Protein AF-A0A0M3JHE7-F1 (afdb_monomer_lite)

Radius of gyration: 23.29 Å; chains: 1; bounding box: 52×44×66 Å

InterPro domains:
  IPR012337 Ribonuclease H-like superfamily [SSF53098] (1-145)
  IPR019581 Pre-mRNA-processing-splicing factor 8, U5-snRNA-binding [PF10597] (130-241)
  IPR027652 Pre-mRNA-processing-splicing factor 8 [PTHR11140] (1-242)
  IPR042516 Pre-mRNA-processing-splicing factor 8, U5-snRNA-binding domain superfamily [G3DSA:3.30.43.40] (76-195)

Organism: Anisakis simplex (NCBI:txid6269)

Sequen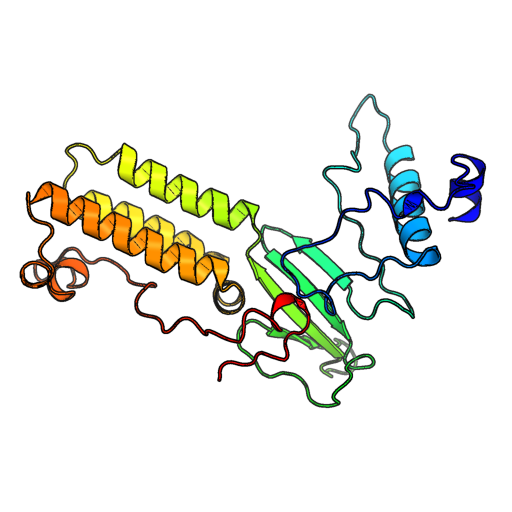ce (244 aa):
LIQRYLTEHPDPNNENIVGYNNKKCWPRDARMRLMKHDVNLGRAVFWDIKNRLPRSVTTVEWENSFVSVYSKDNPNLLFDMCGFECRILPKCRMAAEELTHRDGVWNLQNEVTKERTAQCFLKVDEESLLKFHNRIRQILMSSGSTTFTKIVNKWNTALIGLMTYFREAVVNTQELLDLLVKCENKIQTRIKIGLNSKMPARFPPVVFYTPKEIGGLGMLSMGHVLIPQSDLRWMKQTEAGGVT

Structure (mmCIF, N/CA/C/O backbone):
data_AF-A0A0M3JHE7-F1
#
_entry.id   AF-A0A0M3JHE7-F1
#
loop_
_atom_site.group_PDB
_atom_site.id
_atom_site.type_symbol
_atom_site.label_atom_id
_atom_site.label_alt_id
_atom_site.label_comp_id
_atom_site.label_asym_id
_atom_site.label_entity_id
_atom_site.label_seq_id
_atom_site.pdbx_PDB_ins_code
_atom_site.Cartn_x
_atom_site.Cartn_y
_atom_site.Cartn_z
_atom_site.occupancy
_atom_site.B_iso_or_equiv
_atom_site.auth_seq_id
_atom_site.auth_comp_id
_atom_site.auth_asym_id
_atom_site.auth_atom_id
_atom_site.pdbx_PDB_model_num
ATOM 1 N N . LEU A 1 1 ? 17.214 0.109 -28.507 1.00 92.94 1 LEU A N 1
ATOM 2 C CA . LEU A 1 1 ? 16.368 1.062 -27.749 1.00 92.94 1 LEU A CA 1
ATOM 3 C C . LEU A 1 1 ? 17.202 2.144 -27.062 1.00 92.94 1 LEU A C 1
ATOM 5 O O . LEU A 1 1 ? 17.088 3.290 -27.464 1.00 92.94 1 LEU A O 1
ATOM 9 N N . ILE A 1 2 ? 18.085 1.792 -26.117 1.00 95.31 2 ILE A N 1
ATOM 10 C CA . ILE A 1 2 ? 18.933 2.757 -25.380 1.00 95.31 2 ILE A CA 1
ATOM 11 C C . ILE A 1 2 ? 19.701 3.703 -26.309 1.00 95.31 2 ILE A C 1
ATOM 13 O O . ILE A 1 2 ? 19.697 4.905 -26.089 1.00 95.31 2 ILE A O 1
ATOM 17 N N . GLN A 1 3 ? 20.321 3.173 -27.368 1.00 95.31 3 GLN A N 1
ATOM 18 C CA . GLN A 1 3 ? 21.073 3.994 -28.318 1.00 95.31 3 GLN A CA 1
ATOM 19 C C . GLN A 1 3 ? 20.206 5.092 -28.951 1.00 95.31 3 GLN A C 1
ATOM 21 O O . GLN A 1 3 ? 20.629 6.237 -28.963 1.00 95.31 3 GLN A O 1
ATOM 26 N N . ARG A 1 4 ? 18.975 4.770 -29.382 1.00 95.56 4 ARG A N 1
ATOM 27 C CA . ARG A 1 4 ? 18.018 5.755 -29.919 1.00 95.56 4 ARG A CA 1
ATOM 28 C C . ARG A 1 4 ? 17.666 6.826 -28.883 1.00 95.56 4 ARG A C 1
ATOM 30 O O . ARG A 1 4 ? 17.690 8.003 -29.208 1.00 95.56 4 ARG A O 1
ATOM 37 N N . TYR A 1 5 ? 17.393 6.415 -27.643 1.00 95.38 5 TYR A N 1
ATOM 38 C CA . TYR A 1 5 ? 17.111 7.347 -26.548 1.00 95.38 5 TYR A CA 1
ATOM 39 C C . TYR A 1 5 ? 18.282 8.308 -26.297 1.00 95.38 5 TYR A C 1
ATOM 41 O O . TYR A 1 5 ? 18.067 9.509 -26.221 1.00 95.38 5 TYR A O 1
ATOM 49 N N . LEU A 1 6 ? 19.518 7.800 -26.236 1.00 95.12 6 LEU A N 1
ATOM 50 C CA . LEU A 1 6 ? 20.714 8.622 -26.011 1.00 95.12 6 LEU A CA 1
ATOM 51 C C . LEU A 1 6 ? 21.096 9.495 -27.216 1.00 95.12 6 LEU A C 1
ATOM 53 O O . LEU A 1 6 ? 21.824 10.466 -27.045 1.00 95.12 6 LEU A O 1
ATOM 57 N N . THR A 1 7 ? 20.632 9.162 -28.426 1.00 95.00 7 THR A N 1
ATOM 58 C CA . THR A 1 7 ? 20.767 10.043 -29.596 1.00 95.00 7 THR A CA 1
ATOM 59 C C . THR A 1 7 ? 19.884 11.282 -29.463 1.00 95.00 7 THR A C 1
ATOM 61 O O . THR A 1 7 ? 20.324 12.370 -29.814 1.00 95.00 7 THR A O 1
ATOM 64 N N . GLU A 1 8 ? 18.661 11.135 -28.945 1.00 93.50 8 GLU A N 1
ATOM 65 C CA . GLU A 1 8 ? 17.745 12.265 -28.743 1.00 93.50 8 GLU A CA 1
ATOM 66 C C . GLU A 1 8 ? 17.995 13.026 -27.434 1.00 93.50 8 GLU A C 1
ATOM 68 O O . GLU A 1 8 ? 17.840 14.243 -27.394 1.00 93.50 8 GLU A O 1
ATOM 73 N N . HIS A 1 9 ? 18.404 12.317 -26.379 1.00 91.38 9 HIS A N 1
ATOM 74 C CA . HIS A 1 9 ? 18.692 12.860 -25.049 1.00 91.38 9 HIS A CA 1
ATOM 75 C C . HIS A 1 9 ? 20.122 12.484 -24.636 1.00 91.38 9 HIS A C 1
ATOM 77 O O . HIS A 1 9 ? 20.316 11.501 -23.909 1.00 91.38 9 HIS A O 1
ATOM 83 N N . PRO A 1 10 ? 21.144 13.213 -25.123 1.00 91.25 10 PRO A N 1
ATOM 84 C CA . PRO A 1 10 ? 22.533 12.922 -24.794 1.00 91.25 10 PRO A CA 1
ATOM 85 C C . PRO A 1 10 ? 22.815 13.191 -23.309 1.00 91.25 10 PRO A C 1
ATOM 87 O O . PRO A 1 10 ? 22.489 14.252 -22.786 1.00 91.25 10 PRO A O 1
ATOM 90 N N . ASP A 1 11 ? 23.471 12.238 -22.643 1.00 90.38 11 ASP A N 1
ATOM 91 C CA . ASP A 1 11 ? 23.883 12.333 -21.234 1.00 90.38 11 ASP A CA 1
ATOM 92 C C . ASP A 1 11 ? 25.408 12.157 -21.104 1.00 90.38 11 ASP A C 1
ATOM 94 O O . ASP A 1 11 ? 25.890 11.046 -20.851 1.00 90.38 11 ASP A O 1
ATOM 98 N N . PRO A 1 12 ? 26.195 13.227 -21.331 1.00 86.88 12 PRO A N 1
ATOM 99 C CA . PRO A 1 12 ? 27.654 13.172 -21.251 1.00 86.88 12 PRO A CA 1
ATOM 100 C C . PRO A 1 12 ? 28.173 13.051 -19.808 1.00 86.88 12 PRO A C 1
ATOM 102 O O . PRO A 1 12 ? 29.257 12.509 -19.596 1.00 86.88 12 PRO A O 1
ATOM 105 N N . ASN A 1 13 ? 27.394 13.499 -18.818 1.00 89.88 13 ASN A N 1
ATOM 106 C CA . ASN A 1 13 ? 27.810 13.594 -17.415 1.00 89.88 13 ASN A CA 1
ATOM 107 C C . ASN A 1 13 ? 27.365 12.401 -16.547 1.00 89.88 13 ASN A C 1
ATOM 109 O O . ASN A 1 13 ? 27.719 12.334 -15.372 1.00 89.88 13 ASN A O 1
ATOM 113 N N . ASN A 1 14 ? 26.638 11.427 -17.109 1.00 87.69 14 ASN A N 1
ATOM 114 C CA . ASN A 1 14 ? 26.008 10.315 -16.377 1.00 87.69 14 ASN A CA 1
ATOM 115 C C . ASN A 1 14 ? 24.968 10.774 -15.339 1.00 87.69 14 ASN A C 1
ATOM 117 O O . ASN A 1 14 ? 24.782 10.140 -14.296 1.00 87.69 14 ASN A O 1
ATOM 121 N N . GLU A 1 15 ? 24.268 11.864 -15.631 1.00 91.19 15 GLU A N 1
ATOM 122 C CA . GLU A 1 15 ? 23.254 12.451 -14.761 1.00 91.19 15 GLU A CA 1
ATOM 123 C C . GLU A 1 15 ? 21.934 11.675 -14.795 1.00 91.19 15 GLU A C 1
ATOM 125 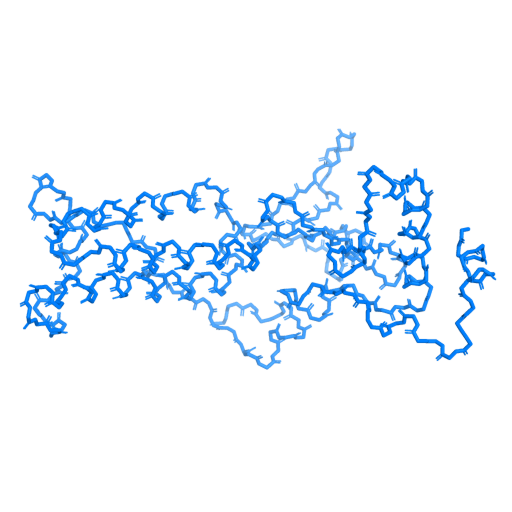O O . GLU A 1 15 ? 21.111 11.841 -13.900 1.00 91.19 15 GLU A O 1
ATOM 130 N N . ASN A 1 16 ? 21.738 10.742 -15.737 1.00 88.44 16 ASN A N 1
ATOM 131 C CA . ASN A 1 16 ? 20.521 9.923 -15.807 1.00 88.44 16 ASN A CA 1
ATOM 132 C C . ASN A 1 16 ? 20.230 9.130 -14.518 1.00 88.44 16 ASN A C 1
ATOM 134 O O . ASN A 1 16 ? 19.073 8.787 -14.257 1.00 88.44 16 ASN A O 1
ATOM 138 N N . ILE A 1 17 ? 21.255 8.829 -13.716 1.00 89.56 17 ILE A N 1
ATOM 139 C CA . ILE A 1 17 ? 21.119 8.150 -12.417 1.00 89.56 17 ILE A CA 1
ATOM 140 C C . ILE A 1 17 ? 20.462 9.075 -11.382 1.00 89.56 17 ILE A C 1
ATOM 142 O O . ILE A 1 17 ? 19.707 8.620 -10.519 1.00 89.56 17 ILE A O 1
ATOM 146 N N . VAL A 1 18 ? 20.719 10.380 -11.481 1.00 88.25 18 VAL A N 1
ATOM 147 C CA . VAL A 1 18 ? 20.118 11.402 -10.628 1.00 88.25 18 VAL A CA 1
ATOM 148 C C . VAL A 1 18 ? 18.634 11.530 -10.986 1.00 88.25 18 VAL A C 1
ATOM 150 O O . VAL A 1 18 ? 18.244 11.540 -12.153 1.00 88.25 18 VAL A O 1
ATOM 153 N N . GLY A 1 19 ? 17.769 11.554 -9.971 1.00 86.94 19 GLY A N 1
ATOM 154 C CA . GLY A 1 19 ? 16.316 11.637 -10.174 1.00 86.94 19 GLY A CA 1
ATOM 155 C C . GLY A 1 19 ? 15.658 10.347 -10.684 1.00 86.94 19 GLY A C 1
ATOM 156 O O . GLY A 1 19 ? 14.540 10.394 -11.202 1.00 86.94 19 GLY A O 1
ATOM 157 N N . TYR A 1 20 ? 16.325 9.192 -10.574 1.00 93.62 20 TYR A N 1
ATOM 158 C CA . TYR A 1 20 ? 15.669 7.902 -10.783 1.00 93.62 20 TYR A CA 1
ATOM 159 C C . TYR A 1 20 ? 14.908 7.486 -9.516 1.00 93.62 20 TYR A C 1
ATOM 161 O O . TYR A 1 20 ? 15.510 7.236 -8.467 1.00 93.62 20 TYR A O 1
ATOM 169 N N . ASN A 1 21 ? 13.580 7.413 -9.614 1.00 92.50 21 ASN A N 1
ATOM 170 C CA . ASN A 1 21 ? 12.716 7.033 -8.500 1.00 92.50 21 ASN A CA 1
ATOM 171 C C . ASN A 1 21 ? 12.984 5.585 -8.072 1.00 92.50 21 ASN A C 1
ATOM 173 O O . ASN A 1 21 ? 13.115 4.692 -8.905 1.00 92.50 21 ASN A O 1
ATOM 177 N N . ASN A 1 22 ? 13.049 5.338 -6.762 1.00 91.94 22 ASN A N 1
ATOM 178 C CA . ASN A 1 22 ? 13.255 3.997 -6.220 1.00 91.94 22 ASN A CA 1
ATOM 179 C C . ASN A 1 22 ? 12.423 3.780 -4.955 1.00 91.94 22 ASN A C 1
ATOM 181 O O . ASN A 1 22 ? 12.194 4.707 -4.175 1.00 91.94 22 ASN A O 1
ATOM 185 N N . LYS A 1 23 ? 12.002 2.535 -4.741 1.00 92.19 23 LYS A N 1
ATOM 186 C CA . LYS A 1 23 ? 11.091 2.123 -3.673 1.00 92.19 23 LYS A CA 1
ATOM 187 C C . LYS A 1 23 ? 11.827 2.055 -2.330 1.00 92.19 23 LYS A C 1
ATOM 189 O O . LYS A 1 23 ? 12.591 1.129 -2.064 1.00 92.19 23 LYS A O 1
ATOM 194 N N . LYS A 1 24 ? 11.649 3.079 -1.484 1.00 89.12 24 LYS A N 1
ATOM 195 C CA . LYS A 1 24 ? 12.371 3.227 -0.201 1.00 89.12 24 LYS A CA 1
ATOM 196 C C . LYS A 1 24 ? 11.840 2.343 0.938 1.00 89.12 24 LYS A C 1
ATOM 198 O O . LYS A 1 24 ? 12.528 2.215 1.946 1.00 89.12 24 LYS A O 1
ATOM 203 N N . CYS A 1 25 ? 10.687 1.724 0.746 1.00 89.38 25 CYS A N 1
ATOM 204 C CA . CYS A 1 25 ? 10.054 0.717 1.602 1.00 89.38 25 CYS A CA 1
ATOM 205 C C . CYS A 1 25 ? 10.839 -0.608 1.714 1.00 89.38 25 CYS A C 1
ATOM 207 O O . CYS A 1 25 ? 10.742 -1.327 2.714 1.00 89.38 25 CYS A O 1
ATOM 209 N N . TRP A 1 26 ? 11.633 -0.958 0.699 1.00 91.62 26 TRP A N 1
ATOM 210 C CA . TRP A 1 26 ? 12.470 -2.160 0.696 1.00 91.62 26 TRP A CA 1
ATOM 211 C C . TRP A 1 26 ? 13.842 -1.879 1.321 1.00 91.62 26 TRP A C 1
ATOM 213 O O . TRP A 1 26 ? 14.312 -0.743 1.263 1.00 91.62 26 TRP A O 1
ATOM 223 N N . PRO A 1 27 ? 14.538 -2.863 1.904 1.00 89.56 27 PRO A N 1
ATOM 224 C CA . PRO A 1 27 ? 15.939 -2.704 2.311 1.00 89.56 27 PRO A CA 1
ATOM 225 C C . PRO A 1 27 ? 16.868 -2.418 1.117 1.00 89.56 27 PRO A C 1
ATOM 227 O O . PRO A 1 27 ? 16.507 -2.660 -0.034 1.00 89.56 27 PRO A O 1
ATOM 230 N N . ARG A 1 28 ? 18.051 -1.831 1.351 1.00 87.31 28 ARG A N 1
ATOM 231 C CA . ARG A 1 28 ? 18.942 -1.374 0.260 1.00 87.31 28 ARG A CA 1
ATOM 232 C C . ARG A 1 28 ? 19.398 -2.495 -0.679 1.00 87.31 28 ARG A C 1
ATOM 234 O O . ARG A 1 28 ? 19.545 -2.234 -1.869 1.00 87.31 28 ARG A O 1
ATOM 241 N N . ASP A 1 29 ? 19.620 -3.697 -0.165 1.00 86.25 29 ASP A N 1
ATOM 242 C CA . ASP A 1 29 ? 19.978 -4.892 -0.939 1.00 86.25 29 ASP A CA 1
ATOM 243 C C . ASP A 1 29 ? 18.820 -5.429 -1.801 1.00 86.25 29 ASP A C 1
ATOM 245 O O . ASP A 1 29 ? 19.050 -5.977 -2.880 1.00 86.25 29 ASP A O 1
ATOM 249 N N . ALA A 1 30 ? 17.584 -5.228 -1.345 1.00 89.31 30 ALA A N 1
ATOM 250 C CA . ALA A 1 30 ? 16.355 -5.651 -2.004 1.00 89.31 30 ALA A CA 1
ATOM 251 C C . ALA A 1 30 ? 15.839 -4.652 -3.059 1.00 89.31 30 ALA A C 1
ATOM 253 O O . ALA A 1 30 ? 15.021 -5.017 -3.907 1.00 89.31 30 ALA A O 1
ATOM 254 N N . ARG A 1 31 ? 16.312 -3.399 -3.030 1.00 92.31 31 ARG A N 1
ATOM 255 C CA . ARG A 1 31 ? 15.971 -2.357 -4.013 1.00 92.31 31 ARG A CA 1
ATOM 256 C C . ARG A 1 31 ? 16.627 -2.602 -5.371 1.00 92.31 31 ARG A C 1
ATOM 258 O O . ARG A 1 31 ? 17.638 -3.291 -5.484 1.00 92.31 31 ARG A O 1
ATOM 265 N N . MET A 1 32 ? 16.096 -1.937 -6.397 1.00 94.19 32 MET A N 1
ATOM 266 C CA . MET A 1 32 ? 16.778 -1.839 -7.686 1.00 94.19 32 MET A CA 1
ATOM 267 C C . MET A 1 32 ? 18.102 -1.082 -7.513 1.00 94.19 32 MET A C 1
ATOM 269 O O . MET A 1 32 ? 18.131 0.045 -7.010 1.00 94.19 32 MET A O 1
ATOM 273 N N . ARG A 1 33 ? 19.198 -1.703 -7.938 1.00 93.62 33 ARG A N 1
ATOM 274 C CA . ARG A 1 33 ? 20.535 -1.123 -8.040 1.00 93.62 33 ARG A CA 1
ATOM 275 C C . ARG A 1 33 ? 20.604 -0.236 -9.276 1.00 93.62 33 ARG A C 1
ATOM 277 O O . ARG A 1 33 ? 20.185 -0.627 -10.366 1.00 93.62 33 ARG A O 1
ATOM 284 N N . LEU A 1 34 ? 21.161 0.956 -9.105 1.00 93.44 34 LEU A N 1
ATOM 285 C CA . LEU A 1 34 ? 21.222 1.968 -10.155 1.00 93.44 34 LEU A CA 1
ATOM 286 C C . LEU A 1 34 ? 22.488 1.798 -11.003 1.00 93.44 34 LEU A C 1
ATOM 288 O O . LEU A 1 34 ? 23.457 2.540 -10.863 1.00 93.44 34 LEU A O 1
ATOM 292 N N . MET A 1 35 ? 22.478 0.792 -11.878 1.00 94.19 35 MET A N 1
ATOM 293 C CA . MET A 1 35 ? 23.532 0.582 -12.873 1.00 94.19 35 MET A CA 1
ATOM 294 C C . MET A 1 35 ? 23.263 1.443 -14.109 1.00 94.19 35 MET A C 1
ATOM 296 O O . MET A 1 35 ? 22.121 1.542 -14.553 1.00 94.19 35 MET A O 1
ATOM 300 N N . LYS A 1 36 ? 24.310 2.020 -14.717 1.00 92.94 36 LYS A N 1
ATOM 301 C CA . LYS A 1 36 ? 24.180 2.902 -15.896 1.00 92.94 36 LYS A CA 1
ATOM 302 C C . LYS A 1 36 ? 23.351 2.270 -17.021 1.00 92.94 36 LYS A C 1
ATOM 304 O O . LYS A 1 36 ? 22.492 2.930 -17.596 1.00 92.94 36 LYS A O 1
ATOM 309 N N . HIS A 1 37 ? 23.595 0.994 -17.322 1.00 94.69 37 HIS A N 1
ATOM 310 C CA . HIS A 1 37 ? 22.847 0.273 -18.353 1.00 94.69 37 HIS A CA 1
ATOM 311 C C . HIS A 1 37 ? 21.350 0.181 -18.024 1.00 94.69 37 HIS A C 1
ATOM 313 O O . HIS A 1 37 ? 20.522 0.546 -18.855 1.00 94.69 37 HIS A O 1
ATOM 319 N N . ASP A 1 38 ? 21.016 -0.246 -16.805 1.00 95.94 38 ASP A N 1
ATOM 320 C CA . ASP A 1 38 ? 19.635 -0.484 -16.374 1.00 95.94 38 ASP A CA 1
ATOM 321 C C . ASP A 1 38 ? 18.842 0.819 -16.226 1.00 95.94 38 ASP A C 1
ATOM 323 O O . ASP A 1 38 ? 17.690 0.897 -16.642 1.00 95.94 38 ASP A O 1
ATOM 327 N N . VAL A 1 39 ? 19.473 1.873 -15.703 1.00 95.75 39 VAL A N 1
ATOM 328 C CA . VAL A 1 39 ? 18.875 3.214 -15.611 1.00 95.75 39 VAL A CA 1
ATOM 329 C C . VAL A 1 39 ? 18.556 3.760 -17.002 1.00 95.75 39 VAL A C 1
ATOM 331 O O . VAL A 1 39 ? 17.442 4.228 -17.247 1.00 95.75 39 VAL A O 1
ATOM 334 N N . ASN A 1 40 ? 19.506 3.655 -17.935 1.00 95.81 40 ASN A N 1
ATOM 335 C CA . ASN A 1 40 ? 19.295 4.096 -19.311 1.00 95.81 40 ASN A CA 1
ATOM 336 C C . ASN A 1 40 ? 18.223 3.257 -20.012 1.00 95.81 40 ASN A C 1
ATOM 338 O O . ASN A 1 40 ? 17.444 3.802 -20.789 1.00 95.81 40 ASN A O 1
ATOM 342 N N . LEU A 1 41 ? 18.149 1.953 -19.730 1.00 97.00 41 LEU A N 1
ATOM 343 C CA . LEU A 1 41 ? 17.080 1.097 -20.237 1.00 97.00 41 LEU A CA 1
ATOM 344 C C . LEU A 1 41 ? 15.715 1.543 -19.708 1.00 97.00 41 LEU A C 1
ATOM 346 O O . LEU A 1 41 ? 14.798 1.730 -20.505 1.00 97.00 41 LEU A O 1
ATOM 350 N N . GLY A 1 42 ? 15.593 1.770 -18.398 1.00 96.25 42 GLY A N 1
ATOM 351 C CA . GLY A 1 42 ? 14.351 2.214 -17.768 1.00 96.25 42 GLY A CA 1
ATOM 352 C C . GLY A 1 42 ? 13.852 3.546 -18.330 1.00 96.25 42 GLY A C 1
ATOM 353 O O . GLY A 1 42 ? 12.691 3.654 -18.728 1.00 96.25 42 GLY A O 1
ATOM 354 N N . ARG A 1 43 ? 14.745 4.538 -18.463 1.00 95.69 43 ARG A N 1
ATOM 355 C CA . ARG A 1 43 ? 14.413 5.836 -19.077 1.00 95.69 43 ARG A CA 1
ATOM 356 C C . ARG A 1 43 ? 14.065 5.713 -20.559 1.00 95.69 43 ARG A C 1
ATOM 358 O O . ARG A 1 43 ? 13.104 6.333 -21.000 1.00 95.69 43 ARG A O 1
ATOM 365 N N . ALA A 1 44 ? 14.790 4.888 -21.315 1.00 96.44 44 ALA A N 1
ATOM 366 C CA . ALA A 1 44 ? 14.526 4.687 -22.737 1.00 96.44 44 ALA A CA 1
ATOM 367 C C . ALA A 1 44 ? 13.173 4.004 -22.994 1.00 96.44 44 ALA A C 1
ATOM 369 O O . ALA A 1 44 ? 12.468 4.384 -23.925 1.00 96.44 44 ALA A O 1
ATOM 370 N N . VAL A 1 45 ? 12.793 3.022 -22.168 1.00 97.19 45 VAL A N 1
ATOM 371 C CA . VAL A 1 45 ? 11.469 2.379 -22.234 1.00 97.19 45 VAL A CA 1
ATOM 372 C C . VAL A 1 45 ? 10.372 3.383 -21.899 1.00 97.19 45 VAL A C 1
ATOM 374 O O . VAL A 1 45 ? 9.404 3.498 -22.646 1.00 97.19 45 VAL A O 1
ATOM 377 N N . PHE A 1 46 ? 10.535 4.151 -20.820 1.00 97.12 46 PHE A N 1
ATOM 378 C CA . PHE A 1 46 ? 9.576 5.189 -20.449 1.00 97.12 46 PHE A CA 1
ATOM 379 C C . PHE A 1 46 ? 9.398 6.235 -21.555 1.00 97.12 46 PHE A C 1
ATOM 381 O O . PHE A 1 46 ? 8.274 6.591 -21.897 1.00 97.12 46 PHE A O 1
ATOM 388 N N . TRP A 1 47 ? 10.503 6.700 -22.139 1.00 96.38 47 TRP A N 1
ATOM 389 C CA . TRP A 1 47 ? 10.501 7.651 -23.245 1.00 96.38 47 TRP A CA 1
ATOM 390 C C . TRP A 1 47 ? 9.761 7.101 -24.474 1.00 96.38 47 TRP A C 1
ATOM 392 O O . TRP A 1 47 ? 8.915 7.796 -25.037 1.00 96.38 47 TRP A O 1
ATOM 402 N N . ASP A 1 48 ? 10.000 5.839 -24.842 1.00 96.94 48 ASP A N 1
ATOM 403 C CA . ASP A 1 48 ? 9.310 5.205 -25.970 1.00 96.94 48 ASP A CA 1
ATOM 404 C C . ASP A 1 48 ? 7.799 5.084 -25.719 1.00 96.94 48 ASP A C 1
ATOM 406 O O . ASP A 1 48 ? 7.006 5.406 -26.600 1.00 96.94 48 ASP A O 1
ATOM 410 N N . ILE A 1 49 ? 7.377 4.706 -24.505 1.00 96.62 49 ILE A N 1
ATOM 411 C CA . ILE A 1 49 ? 5.953 4.655 -24.129 1.00 96.62 49 ILE A CA 1
ATOM 412 C C . ILE A 1 49 ? 5.324 6.050 -24.124 1.00 96.62 49 ILE A C 1
ATOM 414 O O . ILE A 1 49 ? 4.232 6.234 -24.662 1.00 96.62 49 ILE A O 1
ATOM 418 N N . LYS A 1 50 ? 6.017 7.047 -23.570 1.00 96.25 50 LYS A N 1
ATOM 419 C CA . LYS A 1 50 ? 5.536 8.430 -23.512 1.00 96.25 50 LYS A CA 1
ATOM 420 C C . LYS A 1 50 ? 5.287 9.008 -24.904 1.00 96.25 50 LYS A C 1
ATOM 422 O O . LYS A 1 50 ? 4.309 9.721 -25.095 1.00 96.25 50 LYS A O 1
ATOM 427 N N . ASN A 1 51 ? 6.125 8.669 -25.881 1.00 95.44 51 ASN A N 1
ATOM 428 C CA . ASN A 1 51 ? 5.988 9.165 -27.251 1.00 95.44 51 ASN A CA 1
ATOM 429 C C . ASN A 1 51 ? 4.875 8.489 -28.056 1.00 95.44 51 ASN A C 1
ATOM 431 O O . ASN A 1 51 ? 4.458 9.025 -29.080 1.00 95.44 51 ASN A O 1
ATOM 435 N N . ARG A 1 52 ? 4.364 7.338 -27.606 1.00 95.75 52 ARG A N 1
ATOM 436 C CA . ARG A 1 52 ? 3.208 6.683 -28.238 1.00 95.75 52 ARG A CA 1
ATOM 437 C C . ARG A 1 52 ? 1.883 7.366 -27.895 1.00 95.75 52 ARG A C 1
ATOM 439 O O . ARG A 1 52 ? 0.878 7.074 -28.536 1.00 95.75 52 ARG A O 1
ATOM 446 N N . LEU A 1 53 ? 1.869 8.246 -26.894 1.00 95.31 53 LEU A N 1
ATOM 447 C CA . LEU A 1 53 ? 0.670 8.926 -26.420 1.00 95.31 53 LEU A CA 1
ATOM 448 C C . LEU A 1 53 ? 0.639 10.374 -26.931 1.00 95.31 53 LEU A C 1
ATOM 450 O O . LEU A 1 53 ? 1.515 11.172 -26.582 1.00 95.31 53 LEU A O 1
ATOM 454 N N . PRO A 1 54 ? -0.372 10.754 -27.735 1.00 96.06 54 PRO A N 1
ATOM 455 C CA . PRO A 1 54 ? -0.577 12.145 -28.103 1.00 96.06 54 PRO A CA 1
ATOM 456 C C . PRO A 1 54 ? -0.858 12.985 -26.856 1.00 96.06 54 PRO A C 1
ATOM 458 O O . PRO A 1 54 ? -1.816 12.723 -26.126 1.00 96.06 54 PRO A O 1
ATOM 461 N N . ARG A 1 55 ? -0.069 14.047 -26.654 1.00 94.50 55 ARG A N 1
ATOM 462 C CA . ARG A 1 55 ? -0.198 14.944 -25.488 1.00 94.50 55 ARG A CA 1
ATOM 463 C C . ARG A 1 55 ? -1.564 15.629 -25.383 1.00 94.50 55 ARG A C 1
ATOM 465 O O . ARG A 1 55 ? -1.911 16.108 -24.313 1.00 94.50 55 ARG A O 1
ATOM 472 N N . SER A 1 56 ? -2.325 15.683 -26.477 1.00 95.94 56 SER A N 1
ATOM 473 C CA . SER A 1 56 ? -3.692 16.211 -26.505 1.00 95.94 56 SER A CA 1
ATOM 474 C C . SER A 1 56 ? -4.716 15.304 -25.818 1.00 95.94 56 SER A C 1
ATOM 476 O O . SER A 1 56 ? -5.779 15.785 -25.444 1.00 95.94 56 SER A O 1
ATOM 478 N N . VAL A 1 57 ? -4.425 14.006 -25.675 1.00 96.44 57 VAL A N 1
ATOM 479 C CA . VAL A 1 57 ? -5.321 13.034 -25.032 1.00 96.44 57 VAL A CA 1
ATOM 480 C C . VAL A 1 57 ? -4.908 12.823 -23.582 1.00 96.44 57 VAL A C 1
ATOM 482 O O . VAL A 1 57 ? -5.711 12.989 -22.671 1.00 96.44 57 VAL A O 1
ATOM 485 N N . THR A 1 58 ? -3.652 12.438 -23.367 1.00 96.69 58 THR A N 1
ATOM 486 C CA . THR A 1 58 ? -3.088 12.196 -22.038 1.00 96.69 58 THR A CA 1
ATOM 487 C C . THR A 1 58 ? -1.563 12.227 -22.103 1.00 96.69 58 THR A C 1
ATOM 489 O O . THR A 1 58 ? -0.967 12.174 -23.180 1.00 96.69 58 THR A O 1
ATOM 492 N N . THR A 1 59 ? -0.913 12.305 -20.949 1.00 95.38 59 THR A N 1
ATOM 493 C CA . THR A 1 59 ? 0.543 12.247 -20.825 1.00 95.38 59 THR A CA 1
ATOM 494 C C . THR A 1 59 ? 0.929 11.377 -19.640 1.00 95.38 59 THR A C 1
ATOM 496 O O . THR A 1 59 ? 0.186 11.259 -18.669 1.00 95.38 59 THR A O 1
ATOM 499 N N . VAL A 1 60 ? 2.118 10.785 -19.717 1.00 96.19 60 VAL A N 1
ATOM 500 C CA . VAL A 1 60 ? 2.736 10.080 -18.594 1.00 96.19 60 VAL A CA 1
ATOM 501 C C . VAL A 1 60 ? 3.924 10.904 -18.109 1.00 96.19 60 VAL A C 1
ATOM 503 O O . VAL A 1 60 ? 4.813 11.292 -18.881 1.00 96.19 60 VAL A O 1
ATOM 506 N N . GLU A 1 61 ? 3.921 11.204 -16.818 1.00 95.12 61 GLU A N 1
ATOM 507 C CA . GLU A 1 61 ? 4.962 11.971 -16.143 1.00 95.12 61 GLU A CA 1
ATOM 508 C C . GLU A 1 61 ? 5.922 11.042 -15.410 1.00 95.12 61 GLU A C 1
ATOM 510 O O . GLU A 1 61 ? 5.508 10.055 -14.809 1.00 95.12 61 GLU A O 1
ATOM 515 N N . TRP A 1 62 ? 7.216 11.362 -15.472 1.00 94.25 62 TRP A N 1
ATOM 516 C CA . TRP A 1 62 ? 8.248 10.526 -14.861 1.00 94.25 62 TRP A CA 1
ATOM 517 C C . TRP A 1 62 ? 8.128 10.517 -13.335 1.00 94.25 62 TRP A C 1
ATOM 519 O O . TRP A 1 62 ? 8.250 9.463 -12.718 1.00 94.25 62 TRP A O 1
ATOM 529 N N . GLU A 1 63 ? 7.833 11.678 -12.745 1.00 93.00 63 GLU A N 1
ATOM 530 C CA . GLU A 1 63 ? 7.748 11.889 -11.295 1.00 93.00 63 GLU A CA 1
ATOM 531 C C . GLU A 1 63 ? 6.714 10.977 -10.625 1.00 93.00 63 GLU A C 1
ATOM 533 O O . GLU A 1 63 ? 6.974 10.451 -9.546 1.00 93.00 63 GLU A O 1
ATOM 538 N N . ASN A 1 64 ? 5.601 10.719 -11.318 1.00 93.00 64 ASN A N 1
ATOM 539 C CA . ASN A 1 64 ? 4.495 9.873 -10.865 1.00 93.00 64 ASN A CA 1
ATOM 540 C C . ASN A 1 64 ? 4.618 8.413 -11.332 1.00 93.00 64 ASN A C 1
ATOM 542 O O . ASN A 1 64 ? 3.683 7.630 -11.182 1.00 93.00 64 ASN A O 1
ATOM 546 N N . SER A 1 65 ? 5.748 8.044 -11.937 1.00 94.50 65 SER A N 1
ATOM 547 C CA . SER A 1 65 ? 5.979 6.714 -12.491 1.00 94.50 65 SER A CA 1
ATOM 548 C C . SER A 1 65 ? 7.175 6.028 -11.841 1.00 94.50 65 SER A C 1
ATOM 550 O O . SER A 1 65 ? 8.087 6.660 -11.297 1.00 94.50 65 SER A O 1
ATOM 552 N N . PHE A 1 66 ? 7.177 4.703 -11.928 1.00 95.62 66 PHE A N 1
ATOM 553 C CA . PHE A 1 66 ? 8.279 3.873 -11.483 1.00 95.62 66 PHE A CA 1
ATOM 554 C C . PHE A 1 66 ? 8.563 2.797 -12.528 1.00 95.62 66 PHE A C 1
ATOM 556 O O . PHE A 1 66 ? 7.650 2.140 -13.025 1.00 95.62 66 PHE A O 1
ATOM 563 N N . VAL A 1 67 ? 9.841 2.618 -12.858 1.00 96.75 67 VAL A N 1
ATOM 564 C CA . VAL A 1 67 ? 10.301 1.578 -13.780 1.00 96.75 67 VAL A CA 1
ATOM 565 C C . VAL A 1 67 ? 11.328 0.721 -13.052 1.00 96.75 67 VAL A C 1
ATOM 567 O O . VAL A 1 67 ? 12.342 1.229 -12.573 1.00 96.75 67 VAL A O 1
ATOM 570 N N . SER A 1 68 ? 11.077 -0.583 -12.976 1.00 96.75 68 SER A N 1
ATOM 571 C CA . SER A 1 68 ? 12.022 -1.560 -12.435 1.00 96.75 68 SER A CA 1
ATOM 572 C C . SER A 1 68 ? 12.605 -2.400 -13.563 1.00 96.75 68 SER A C 1
ATOM 574 O O . SER A 1 68 ? 11.875 -2.864 -14.437 1.00 96.75 68 SER A O 1
ATOM 576 N N . VAL A 1 69 ? 13.922 -2.599 -13.542 1.00 97.19 69 VAL A N 1
ATOM 577 C CA . VAL A 1 69 ? 14.631 -3.422 -14.525 1.00 97.19 69 VAL A CA 1
ATOM 578 C C . VAL A 1 69 ? 15.219 -4.637 -13.821 1.00 97.19 69 VAL A C 1
ATOM 580 O O . VAL A 1 69 ? 16.066 -4.500 -12.940 1.00 97.19 69 VAL A O 1
ATOM 583 N N . TYR A 1 70 ? 14.789 -5.824 -14.242 1.00 96.81 70 TYR A N 1
ATOM 584 C CA . TYR A 1 70 ? 15.427 -7.086 -13.882 1.00 96.81 70 TYR A CA 1
ATOM 585 C C . TYR A 1 70 ? 16.555 -7.377 -14.879 1.00 96.81 70 TYR A C 1
ATOM 587 O O . TYR A 1 70 ? 16.324 -7.431 -16.087 1.00 96.81 70 TYR A O 1
ATOM 595 N N . SER A 1 71 ? 17.781 -7.530 -14.382 1.00 95.06 71 SER A N 1
ATOM 596 C CA . SER A 1 71 ? 18.991 -7.658 -15.204 1.00 95.06 71 SER A CA 1
ATOM 597 C C . SER A 1 71 ? 20.001 -8.604 -14.551 1.00 95.06 71 SER A C 1
ATOM 599 O O . SER A 1 71 ? 19.767 -9.148 -13.472 1.00 95.06 71 SER A O 1
ATOM 601 N N . LYS A 1 72 ? 21.175 -8.787 -15.167 1.00 93.69 72 LYS A N 1
ATOM 602 C CA . LYS A 1 72 ? 22.290 -9.520 -14.541 1.00 93.69 72 LYS A CA 1
ATOM 603 C C . LYS A 1 72 ? 22.708 -8.913 -13.191 1.00 93.69 72 LYS A C 1
ATOM 605 O O . LYS A 1 72 ? 23.002 -9.650 -12.252 1.00 93.69 72 LYS A O 1
ATOM 610 N N . ASP A 1 73 ? 22.641 -7.592 -13.054 1.00 93.00 73 ASP A N 1
ATOM 611 C CA . ASP A 1 73 ? 23.071 -6.873 -11.853 1.00 93.00 73 ASP A CA 1
ATOM 612 C C . ASP A 1 73 ? 21.924 -6.713 -10.839 1.00 93.00 73 ASP A C 1
ATOM 614 O O . ASP A 1 73 ? 22.171 -6.639 -9.631 1.00 93.00 73 ASP A O 1
ATOM 618 N N . ASN A 1 74 ? 20.676 -6.732 -11.324 1.00 94.69 74 ASN A N 1
ATOM 619 C CA . ASN A 1 74 ? 19.446 -6.569 -10.551 1.00 94.69 74 ASN A CA 1
ATOM 620 C C . ASN A 1 74 ? 18.664 -7.892 -10.394 1.00 94.69 74 ASN A C 1
ATOM 622 O O . ASN A 1 74 ? 17.986 -8.311 -11.332 1.00 94.69 74 ASN A O 1
ATOM 626 N N . PRO A 1 75 ? 18.722 -8.561 -9.223 1.00 93.56 75 PRO A N 1
ATOM 627 C CA . PRO A 1 75 ? 18.065 -9.855 -9.000 1.00 93.56 75 PRO A CA 1
ATOM 628 C C . PRO A 1 75 ? 16.575 -9.761 -8.656 1.00 93.56 75 PRO A C 1
ATOM 630 O O . PRO A 1 75 ? 15.886 -10.775 -8.704 1.00 93.56 75 PRO A O 1
ATOM 633 N N . ASN A 1 76 ? 16.084 -8.577 -8.293 1.00 94.44 76 ASN A N 1
ATOM 634 C CA . ASN A 1 76 ? 14.698 -8.361 -7.895 1.00 94.44 76 ASN A CA 1
ATOM 635 C C . ASN A 1 76 ? 13.947 -7.609 -8.994 1.00 94.44 76 ASN A C 1
ATOM 637 O O . ASN A 1 76 ? 14.487 -6.664 -9.571 1.00 94.44 76 ASN A O 1
ATOM 641 N N . LEU A 1 77 ? 12.689 -7.980 -9.220 1.00 95.75 77 LEU A N 1
ATOM 642 C CA . LEU A 1 77 ? 11.737 -7.180 -9.986 1.00 95.75 77 LEU A CA 1
ATOM 643 C C . LEU A 1 77 ? 10.746 -6.530 -9.016 1.00 95.75 77 LEU A C 1
ATOM 645 O O . LEU A 1 77 ? 10.111 -7.228 -8.224 1.00 95.75 77 LEU A O 1
ATOM 649 N N . LEU A 1 78 ? 10.630 -5.205 -9.072 1.00 96.69 78 LEU A N 1
ATOM 650 C CA . LEU A 1 78 ? 9.790 -4.415 -8.171 1.00 96.69 78 LEU A CA 1
ATOM 651 C C . LEU A 1 78 ? 8.617 -3.809 -8.932 1.00 96.69 78 LEU A C 1
ATOM 653 O O . LEU A 1 78 ? 8.798 -3.264 -10.019 1.00 96.69 78 LEU A O 1
ATOM 657 N N . PHE A 1 79 ? 7.435 -3.837 -8.334 1.00 96.12 79 PHE A N 1
ATOM 658 C CA . PHE A 1 79 ? 6.270 -3.115 -8.833 1.00 96.12 79 PHE A CA 1
ATOM 659 C C . PHE A 1 79 ? 5.291 -2.848 -7.694 1.00 96.12 79 PHE A C 1
ATOM 661 O O . PHE A 1 79 ? 5.376 -3.451 -6.624 1.00 96.12 79 PHE A O 1
ATOM 668 N N . ASP A 1 80 ? 4.354 -1.947 -7.934 1.00 95.75 80 ASP A N 1
ATOM 669 C CA . ASP A 1 80 ? 3.204 -1.726 -7.074 1.00 95.75 80 ASP A CA 1
ATOM 670 C C . ASP A 1 80 ? 1.917 -1.893 -7.876 1.00 95.75 80 ASP A C 1
ATOM 672 O O . ASP A 1 80 ? 1.856 -1.582 -9.066 1.00 95.75 80 ASP A O 1
ATOM 676 N N . MET A 1 81 ? 0.899 -2.462 -7.239 1.00 94.88 81 MET A N 1
ATOM 677 C CA . MET A 1 81 ? -0.399 -2.689 -7.858 1.00 94.88 81 MET A CA 1
ATOM 678 C C . MET A 1 81 ? -1.483 -2.725 -6.789 1.00 94.88 81 MET A C 1
ATOM 680 O O . MET A 1 81 ? -1.369 -3.436 -5.794 1.00 94.88 81 MET A O 1
ATOM 684 N N . CYS A 1 82 ? -2.558 -1.961 -6.996 1.00 95.12 82 CYS A N 1
ATOM 685 C CA . CYS A 1 82 ? -3.729 -1.945 -6.113 1.00 95.12 82 CYS A CA 1
ATOM 686 C C . CYS A 1 82 ? -3.394 -1.673 -4.625 1.00 95.12 82 CYS A C 1
ATOM 688 O O . CYS A 1 82 ? -4.072 -2.181 -3.733 1.00 95.12 82 CYS A O 1
ATOM 690 N N . GLY A 1 83 ? -2.353 -0.881 -4.345 1.00 93.75 83 GLY A N 1
ATOM 691 C CA . GLY A 1 83 ? -1.890 -0.574 -2.984 1.00 93.75 83 GLY A CA 1
ATOM 692 C C . GLY A 1 83 ? -0.987 -1.639 -2.348 1.00 93.75 83 GLY A C 1
ATOM 693 O O . GLY A 1 83 ? -0.589 -1.481 -1.194 1.00 93.75 83 GLY A O 1
ATOM 694 N N . PHE A 1 84 ? -0.659 -2.711 -3.072 1.00 95.06 84 PHE A N 1
ATOM 695 C CA . PHE A 1 84 ? 0.373 -3.669 -2.687 1.00 95.06 84 PHE A CA 1
ATOM 696 C C . PHE A 1 84 ? 1.696 -3.291 -3.334 1.00 95.06 84 PHE A C 1
ATOM 698 O O . PHE A 1 84 ? 1.749 -3.025 -4.534 1.00 95.06 84 PHE A O 1
ATOM 705 N N . GLU A 1 85 ? 2.768 -3.337 -2.557 1.00 95.25 85 GLU A N 1
ATOM 706 C CA . GLU A 1 85 ? 4.127 -3.301 -3.072 1.00 95.25 85 GLU A CA 1
ATOM 707 C C . GLU A 1 85 ? 4.681 -4.717 -3.134 1.00 95.25 85 GLU A C 1
ATOM 709 O O . GLU A 1 85 ? 4.742 -5.430 -2.129 1.00 95.25 85 GLU A O 1
ATOM 714 N N . CYS A 1 86 ? 5.100 -5.113 -4.329 1.00 95.25 86 CYS A N 1
ATOM 715 C CA . CYS A 1 86 ? 5.498 -6.471 -4.639 1.00 95.25 86 CYS A CA 1
ATOM 716 C C . CYS A 1 86 ? 6.960 -6.508 -5.081 1.00 95.25 86 CYS A C 1
ATOM 718 O O . CYS A 1 86 ? 7.418 -5.702 -5.898 1.00 95.25 86 CYS A O 1
ATOM 720 N N . ARG A 1 87 ? 7.689 -7.497 -4.568 1.00 94.94 87 ARG A N 1
ATOM 721 C CA . ARG A 1 87 ? 9.054 -7.815 -4.985 1.00 94.94 87 ARG A CA 1
ATOM 722 C C . ARG A 1 87 ? 9.132 -9.274 -5.390 1.00 94.94 87 ARG A C 1
ATOM 724 O O . ARG A 1 87 ? 8.981 -10.146 -4.540 1.00 94.94 87 ARG A O 1
ATOM 731 N N . ILE A 1 88 ? 9.415 -9.537 -6.660 1.00 95.31 88 ILE A N 1
ATOM 732 C CA . ILE A 1 88 ? 9.624 -10.894 -7.170 1.00 95.31 88 ILE A CA 1
ATOM 733 C C . ILE A 1 88 ? 11.120 -11.200 -7.194 1.00 95.31 88 ILE A C 1
ATOM 735 O O . ILE A 1 88 ? 11.906 -10.455 -7.786 1.00 95.31 88 ILE A O 1
ATOM 739 N N . LEU A 1 89 ? 11.492 -12.322 -6.581 1.00 93.75 89 LEU A N 1
ATOM 740 C CA . LEU A 1 89 ? 12.841 -12.877 -6.574 1.00 93.75 89 LEU A CA 1
ATOM 741 C C . LEU A 1 89 ? 12.810 -14.322 -7.104 1.00 93.75 89 LEU A C 1
ATOM 743 O O . LEU A 1 89 ? 12.241 -15.205 -6.455 1.00 93.75 89 LEU A O 1
ATOM 747 N N . PRO A 1 90 ? 13.410 -14.590 -8.275 1.00 93.31 90 PRO A N 1
ATOM 748 C CA . PRO A 1 90 ? 13.543 -15.946 -8.799 1.00 93.31 90 PRO A CA 1
ATOM 749 C C . PRO A 1 90 ? 14.488 -16.808 -7.956 1.00 93.31 90 PRO A C 1
ATOM 751 O O . PRO A 1 90 ? 15.560 -16.348 -7.554 1.00 93.31 90 PRO A O 1
ATOM 754 N N . LYS A 1 91 ? 14.142 -18.088 -7.774 1.00 89.12 91 LYS A N 1
ATOM 755 C CA . LYS A 1 91 ? 14.922 -19.054 -6.982 1.00 89.12 91 LYS A CA 1
ATOM 756 C C . LYS A 1 91 ? 16.356 -19.211 -7.496 1.00 89.12 91 LYS A C 1
ATOM 758 O O . LYS A 1 91 ? 17.283 -19.296 -6.704 1.00 89.12 91 LYS A O 1
ATOM 763 N N . CYS A 1 92 ? 16.562 -19.154 -8.813 1.00 89.19 92 CYS A N 1
ATOM 764 C CA . CYS A 1 92 ? 17.888 -19.258 -9.436 1.00 89.19 92 CYS A CA 1
ATOM 765 C C . CYS A 1 92 ? 18.862 -18.126 -9.064 1.00 89.19 92 CYS A C 1
ATOM 767 O O . CYS A 1 92 ? 20.056 -18.236 -9.330 1.00 89.19 92 CYS A O 1
ATOM 769 N N . ARG A 1 93 ? 18.367 -17.025 -8.485 1.00 88.56 93 ARG A N 1
ATOM 770 C CA . ARG A 1 93 ? 19.168 -15.865 -8.072 1.00 88.56 93 ARG A CA 1
ATOM 771 C C . ARG A 1 93 ? 19.208 -15.663 -6.560 1.00 88.56 93 ARG A C 1
ATOM 773 O O . ARG A 1 93 ? 19.740 -14.651 -6.104 1.00 88.56 93 ARG A O 1
ATOM 780 N N . MET A 1 94 ? 18.641 -16.588 -5.791 1.00 82.19 94 MET A N 1
ATOM 781 C CA . MET A 1 94 ? 18.714 -16.549 -4.336 1.00 82.19 94 MET A CA 1
ATOM 782 C C . MET A 1 94 ? 20.126 -16.929 -3.877 1.00 82.19 94 MET A C 1
ATOM 784 O O . MET A 1 94 ? 20.725 -17.861 -4.401 1.00 82.19 94 MET A O 1
ATOM 788 N N . ALA A 1 95 ? 20.666 -16.186 -2.907 1.00 72.00 95 ALA A N 1
ATOM 789 C CA . ALA A 1 95 ? 21.986 -16.471 -2.337 1.00 72.00 95 ALA A CA 1
ATOM 790 C C . ALA A 1 95 ? 21.990 -17.726 -1.442 1.00 72.00 95 ALA A C 1
ATOM 792 O O . ALA A 1 95 ? 23.033 -18.344 -1.264 1.00 72.00 95 ALA A O 1
ATOM 793 N N . ALA A 1 96 ? 20.829 -18.089 -0.890 1.00 66.44 96 ALA A N 1
ATOM 794 C CA . ALA A 1 96 ? 20.600 -19.328 -0.158 1.00 66.44 96 ALA A CA 1
ATOM 795 C C . ALA A 1 96 ? 19.688 -20.240 -0.993 1.00 66.44 96 ALA A C 1
ATOM 797 O O . ALA A 1 96 ? 18.714 -19.761 -1.575 1.00 66.44 96 ALA A O 1
ATOM 798 N N . GLU A 1 97 ? 19.996 -21.538 -1.054 1.00 58.38 97 GLU A N 1
ATOM 799 C CA . GLU A 1 97 ? 19.219 -22.518 -1.837 1.00 58.38 97 GLU A CA 1
ATOM 800 C C . GLU A 1 97 ? 17.822 -22.796 -1.252 1.00 58.38 97 GLU A C 1
ATOM 802 O O . GLU A 1 97 ? 16.927 -23.273 -1.962 1.00 58.38 97 GLU A O 1
ATOM 807 N N . GLU A 1 98 ? 17.611 -22.468 0.025 1.00 65.44 98 GLU A N 1
ATOM 808 C CA . GLU A 1 98 ? 16.342 -22.679 0.713 1.00 65.44 98 GLU A CA 1
ATOM 809 C C . GLU A 1 98 ? 15.369 -21.510 0.529 1.00 65.44 98 GLU A C 1
ATOM 811 O O . GLU A 1 98 ? 15.689 -20.333 0.714 1.00 65.44 98 GLU A O 1
ATOM 816 N N . LEU A 1 99 ? 14.132 -21.867 0.180 1.00 65.00 99 LEU A N 1
ATOM 817 C CA . LEU A 1 99 ? 13.016 -20.936 0.083 1.00 65.00 99 LEU A CA 1
ATOM 818 C C . LEU A 1 99 ? 12.662 -20.426 1.479 1.00 65.00 99 LEU A C 1
ATOM 820 O O . LEU A 1 99 ? 12.432 -21.207 2.403 1.00 65.00 99 LEU A O 1
ATOM 824 N N . THR A 1 100 ? 12.558 -19.107 1.624 1.00 66.12 100 THR A N 1
ATOM 825 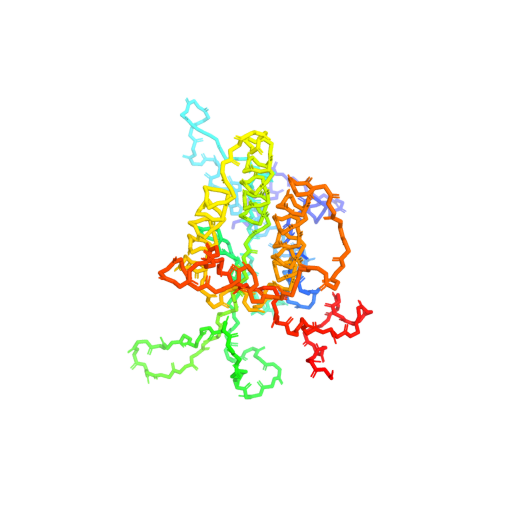C CA . THR A 1 100 ? 12.096 -18.524 2.884 1.00 66.12 100 THR A CA 1
ATOM 826 C C . THR A 1 100 ? 10.618 -18.858 3.081 1.00 66.12 100 THR A C 1
ATOM 828 O O . THR A 1 100 ? 9.763 -18.445 2.299 1.00 66.12 100 THR A O 1
ATOM 831 N N . HIS A 1 101 ? 10.311 -19.643 4.110 1.00 67.56 101 HIS A N 1
ATOM 832 C CA . HIS A 1 101 ? 8.943 -19.938 4.523 1.00 67.56 101 HIS A CA 1
ATOM 833 C C . HIS A 1 101 ? 8.544 -18.952 5.621 1.00 67.56 101 HIS A C 1
ATOM 835 O O . HIS A 1 101 ? 8.736 -19.210 6.805 1.00 67.56 101 HIS A O 1
ATOM 841 N N . ARG A 1 102 ? 8.052 -17.781 5.209 1.00 74.44 102 ARG A N 1
ATOM 842 C CA . ARG A 1 102 ? 7.491 -16.757 6.100 1.00 74.44 102 ARG A CA 1
ATOM 843 C C . ARG A 1 102 ? 6.086 -16.386 5.642 1.00 74.44 102 ARG A C 1
ATOM 845 O O . ARG A 1 102 ? 5.813 -16.383 4.440 1.00 74.44 102 ARG A O 1
ATOM 852 N N . ASP A 1 103 ? 5.226 -16.046 6.596 1.00 77.88 103 ASP A N 1
ATOM 853 C CA . ASP A 1 103 ? 3.909 -15.479 6.304 1.00 77.88 103 ASP A CA 1
ATOM 854 C C . ASP A 1 103 ? 4.062 -14.160 5.526 1.00 77.88 103 ASP A C 1
ATOM 856 O O . ASP A 1 103 ? 4.990 -13.387 5.769 1.00 77.88 103 ASP A O 1
ATOM 860 N N . GLY A 1 104 ? 3.183 -13.910 4.550 1.00 82.12 104 GLY A N 1
ATOM 861 C CA . GLY A 1 104 ? 3.282 -12.739 3.664 1.00 82.12 104 GLY A CA 1
ATOM 862 C C . GLY A 1 104 ? 4.244 -12.891 2.481 1.00 82.12 104 GLY A C 1
ATOM 863 O O . GLY A 1 104 ? 4.548 -11.900 1.811 1.00 82.12 104 GLY A O 1
ATOM 864 N N . VAL A 1 105 ? 4.719 -14.109 2.205 1.00 90.81 105 VAL A N 1
ATOM 865 C CA . VAL A 1 105 ? 5.501 -14.438 1.004 1.00 90.81 105 VAL A CA 1
ATOM 866 C C . VAL A 1 105 ? 4.733 -15.434 0.142 1.00 90.81 105 VAL A C 1
ATOM 868 O O . VAL A 1 105 ? 4.405 -16.538 0.576 1.00 90.81 105 VAL A O 1
ATOM 871 N N . TRP A 1 106 ? 4.483 -15.077 -1.115 1.00 93.31 106 TRP A N 1
ATOM 872 C CA . TRP A 1 106 ? 3.868 -15.983 -2.079 1.00 93.31 106 TRP A CA 1
ATOM 873 C C . TRP A 1 106 ? 4.926 -16.805 -2.803 1.00 93.31 106 TRP A C 1
ATOM 875 O O . TRP A 1 106 ? 5.837 -16.265 -3.428 1.00 93.31 106 TRP A O 1
ATOM 885 N N . ASN A 1 107 ? 4.776 -18.126 -2.766 1.00 92.50 107 ASN A N 1
ATOM 886 C CA . ASN A 1 107 ? 5.597 -19.037 -3.553 1.00 92.50 107 ASN A CA 1
ATOM 887 C C . ASN A 1 107 ? 4.947 -19.241 -4.924 1.00 92.50 107 ASN A C 1
ATOM 889 O O . ASN A 1 107 ? 3.929 -19.923 -5.035 1.00 92.50 107 ASN A O 1
ATOM 893 N N . LEU A 1 108 ? 5.535 -18.646 -5.959 1.00 93.75 108 LEU A N 1
ATOM 894 C CA . LEU A 1 108 ? 5.029 -18.701 -7.325 1.00 93.75 108 LEU A CA 1
ATOM 895 C C . LEU A 1 108 ? 5.427 -20.028 -7.976 1.00 93.75 108 LEU A C 1
ATOM 897 O O . LEU A 1 108 ? 6.604 -20.402 -8.001 1.00 93.75 108 LEU A O 1
ATOM 901 N N . GLN A 1 109 ? 4.428 -20.737 -8.495 1.00 94.00 109 GLN A N 1
ATOM 902 C CA . GLN A 1 109 ? 4.585 -22.032 -9.144 1.00 94.00 109 GLN A CA 1
ATOM 903 C C . GLN A 1 109 ? 4.593 -21.862 -10.664 1.00 94.00 109 GLN A C 1
ATOM 905 O O . GLN A 1 109 ? 3.767 -21.142 -11.222 1.00 94.00 109 GLN A O 1
ATOM 910 N N . ASN A 1 110 ? 5.519 -22.538 -11.337 1.00 95.25 110 ASN A N 1
ATOM 911 C CA . ASN A 1 110 ? 5.496 -22.645 -12.786 1.00 95.25 110 ASN A CA 1
ATOM 912 C C . ASN A 1 110 ? 4.364 -23.586 -13.207 1.00 95.25 110 ASN A C 1
ATOM 914 O O . ASN A 1 110 ? 4.269 -24.712 -12.721 1.00 95.25 110 ASN A O 1
ATOM 918 N N . GLU A 1 111 ? 3.528 -23.134 -14.136 1.00 95.69 111 GLU A N 1
ATOM 919 C CA . GLU A 1 111 ? 2.364 -23.891 -14.584 1.00 95.69 111 GLU A CA 1
ATOM 920 C C . GLU A 1 111 ? 2.736 -25.208 -15.277 1.00 95.69 111 GLU A C 1
ATOM 922 O O . GLU A 1 111 ? 2.014 -26.191 -15.122 1.00 95.69 111 GLU A O 1
ATOM 927 N N . VAL A 1 112 ? 3.873 -25.259 -15.980 1.00 96.81 112 VAL A N 1
ATOM 928 C CA . VAL A 1 112 ? 4.301 -26.446 -16.738 1.00 96.81 112 VAL A CA 1
ATOM 929 C C . VAL A 1 112 ? 5.015 -27.455 -15.842 1.00 96.81 112 VAL A C 1
ATOM 931 O O . VAL A 1 112 ? 4.610 -28.610 -15.775 1.00 96.81 112 VAL A O 1
ATOM 934 N N . THR A 1 113 ? 6.071 -27.033 -15.139 1.00 94.44 113 THR A N 1
ATOM 935 C CA . THR A 1 113 ? 6.888 -27.949 -14.319 1.00 94.44 113 THR A CA 1
ATOM 936 C C . THR A 1 113 ? 6.278 -28.231 -12.952 1.00 94.44 113 THR A C 1
ATOM 938 O O . THR A 1 113 ? 6.719 -29.144 -12.263 1.00 94.44 113 THR A O 1
ATOM 941 N N . LYS A 1 114 ? 5.280 -27.441 -12.535 1.00 93.50 114 LYS A N 1
ATOM 942 C CA . LYS A 1 114 ? 4.681 -27.473 -11.194 1.00 93.50 114 LYS A CA 1
ATOM 943 C C . LYS A 1 114 ? 5.687 -27.221 -10.063 1.00 93.50 114 LYS A C 1
ATOM 945 O O . LYS A 1 114 ? 5.352 -27.395 -8.893 1.00 93.50 114 LYS A O 1
ATOM 950 N N . GLU A 1 115 ? 6.877 -26.721 -10.373 1.00 91.56 115 GLU A N 1
ATOM 951 C CA . GLU A 1 115 ? 7.886 -26.352 -9.383 1.00 91.56 115 GLU A CA 1
ATOM 952 C C . GLU A 1 115 ? 7.696 -24.911 -8.901 1.00 91.56 115 GLU A C 1
ATOM 954 O O . GLU A 1 115 ? 7.240 -24.040 -9.642 1.00 91.56 115 GLU A O 1
ATOM 959 N N . ARG A 1 116 ? 8.090 -24.636 -7.654 1.00 90.38 116 ARG A N 1
ATOM 960 C CA . ARG A 1 116 ? 8.145 -23.274 -7.103 1.00 90.38 116 ARG A CA 1
ATOM 961 C C . ARG A 1 116 ? 9.406 -22.573 -7.608 1.00 90.38 116 ARG A C 1
ATOM 963 O O . ARG A 1 116 ? 10.507 -22.889 -7.158 1.00 90.38 116 ARG A O 1
ATOM 970 N N . THR A 1 117 ? 9.249 -21.638 -8.541 1.00 91.69 117 THR A N 1
ATOM 971 C CA . THR A 1 117 ? 10.367 -21.016 -9.274 1.00 91.69 117 THR A CA 1
ATOM 972 C C . THR A 1 117 ? 10.720 -19.615 -8.791 1.00 91.69 117 THR A C 1
ATOM 974 O O . THR A 1 117 ? 11.842 -19.163 -9.022 1.00 91.69 117 THR A O 1
ATOM 977 N N . ALA A 1 118 ? 9.807 -18.920 -8.113 1.00 92.56 118 ALA A N 1
ATOM 978 C CA . ALA A 1 118 ? 10.045 -17.579 -7.590 1.00 92.56 118 ALA A CA 1
ATOM 979 C C . ALA A 1 118 ? 9.281 -17.333 -6.285 1.00 92.56 118 ALA A C 1
ATOM 981 O O . ALA A 1 118 ? 8.262 -17.967 -6.015 1.00 92.56 118 ALA A O 1
ATOM 982 N N . GLN A 1 119 ? 9.767 -16.383 -5.491 1.00 92.75 119 GLN A N 1
ATOM 983 C CA . GLN A 1 119 ? 9.066 -15.861 -4.320 1.00 92.75 119 GLN A CA 1
ATOM 984 C C . GLN A 1 119 ? 8.630 -14.420 -4.586 1.00 92.75 119 GLN A C 1
ATOM 986 O O . GLN A 1 119 ? 9.394 -13.633 -5.145 1.00 92.75 119 GLN A O 1
ATOM 991 N N . CYS A 1 120 ? 7.408 -14.076 -4.189 1.00 94.12 120 CYS A N 1
ATOM 992 C CA . CYS A 1 120 ? 6.899 -12.713 -4.201 1.00 94.12 120 CYS A CA 1
ATOM 993 C C . CYS A 1 120 ? 6.706 -12.232 -2.763 1.00 94.12 120 CYS A C 1
ATOM 995 O O . CYS A 1 120 ? 5.870 -12.754 -2.029 1.00 94.12 120 CYS A O 1
ATOM 997 N N . PHE A 1 121 ? 7.484 -11.229 -2.372 1.00 93.00 121 PHE A N 1
ATOM 998 C CA . PHE A 1 121 ? 7.367 -10.560 -1.084 1.00 93.00 121 PHE A CA 1
ATOM 999 C C . PHE A 1 121 ? 6.369 -9.415 -1.206 1.00 93.00 121 PHE A C 1
ATOM 1001 O O . PHE A 1 121 ? 6.438 -8.638 -2.162 1.00 93.00 121 PHE A O 1
ATOM 1008 N N . LEU A 1 122 ? 5.473 -9.304 -0.230 1.00 93.88 122 LEU A N 1
ATOM 1009 C CA . LEU A 1 122 ? 4.409 -8.306 -0.220 1.00 93.88 122 LEU A CA 1
ATOM 1010 C C . LEU A 1 122 ? 4.589 -7.327 0.931 1.00 93.88 122 LEU A C 1
ATOM 1012 O O . LEU A 1 122 ? 4.892 -7.738 2.054 1.00 93.88 122 LEU A O 1
ATOM 1016 N N . LYS A 1 123 ? 4.331 -6.052 0.653 1.00 94.06 123 LYS A N 1
ATOM 1017 C CA . LYS A 1 123 ? 4.169 -4.977 1.634 1.00 94.06 123 LYS A CA 1
ATOM 1018 C C . LYS A 1 123 ? 2.961 -4.115 1.279 1.00 94.06 123 LYS A C 1
ATOM 1020 O O . LYS A 1 123 ? 2.469 -4.148 0.152 1.00 94.06 123 LYS A O 1
ATOM 1025 N N . VAL A 1 124 ? 2.468 -3.364 2.255 1.00 95.19 124 VAL A N 1
ATOM 1026 C CA . VAL A 1 124 ? 1.420 -2.361 2.042 1.00 95.19 124 VAL A CA 1
ATOM 1027 C C . VAL A 1 124 ? 2.069 -1.046 1.626 1.00 95.19 124 VAL A C 1
ATOM 1029 O O . VAL A 1 124 ? 3.020 -0.604 2.266 1.00 95.19 124 VAL A O 1
ATOM 1032 N N . ASP A 1 125 ? 1.535 -0.426 0.579 1.00 94.50 125 ASP A N 1
ATOM 1033 C CA . ASP A 1 125 ? 2.024 0.851 0.063 1.00 94.50 125 ASP A CA 1
ATOM 1034 C C . ASP A 1 125 ? 1.825 2.021 1.049 1.00 94.50 125 ASP A C 1
ATOM 1036 O O . ASP A 1 125 ? 0.856 2.077 1.821 1.00 94.50 125 ASP A O 1
ATOM 1040 N N . GLU A 1 126 ? 2.729 2.998 0.978 1.00 92.56 126 GLU A N 1
ATOM 1041 C CA . GLU A 1 126 ? 2.784 4.171 1.855 1.00 92.56 126 GLU A CA 1
ATOM 1042 C C . GLU A 1 126 ? 1.554 5.084 1.679 1.00 92.56 126 GLU A C 1
ATOM 1044 O O . GLU A 1 126 ? 1.035 5.645 2.651 1.00 92.56 126 GLU A O 1
ATOM 1049 N N . GLU A 1 127 ? 0.995 5.174 0.466 1.00 93.94 127 GLU A N 1
ATOM 1050 C CA . GLU A 1 127 ? -0.240 5.927 0.227 1.00 93.94 127 GLU A CA 1
ATOM 1051 C C . GLU A 1 127 ? -1.435 5.272 0.941 1.00 93.94 127 GLU A C 1
ATOM 1053 O O . GLU A 1 127 ? -2.283 5.950 1.530 1.00 93.94 127 GLU A O 1
ATOM 1058 N N . SER A 1 128 ? -1.493 3.938 0.936 1.00 94.94 128 SER A N 1
ATOM 1059 C CA . SER A 1 128 ? -2.556 3.165 1.591 1.00 94.94 128 SER A CA 1
ATOM 1060 C C . SER A 1 128 ? -2.478 3.266 3.118 1.00 94.94 128 SER A C 1
ATOM 1062 O O . SER A 1 128 ? -3.501 3.460 3.785 1.00 94.94 128 SER A O 1
ATOM 1064 N N . LEU A 1 129 ? -1.261 3.239 3.667 1.00 94.56 129 LEU A N 1
ATOM 1065 C CA . LEU A 1 129 ? -0.956 3.565 5.064 1.00 94.56 129 LEU A CA 1
ATOM 1066 C C . LEU A 1 129 ? -1.496 4.951 5.454 1.00 94.56 129 LEU A C 1
ATOM 1068 O O . LEU A 1 129 ? -2.212 5.099 6.453 1.00 94.56 129 LEU A O 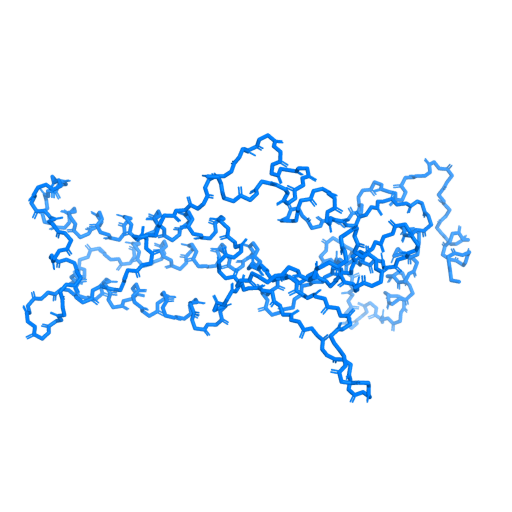1
ATOM 1072 N N . LEU A 1 130 ? -1.205 5.970 4.641 1.00 96.00 130 LEU A N 1
ATOM 1073 C CA . LEU A 1 130 ? -1.643 7.341 4.890 1.00 96.00 130 LEU A CA 1
ATOM 1074 C C . LEU A 1 130 ? -3.168 7.487 4.786 1.00 96.00 130 LEU A C 1
ATOM 1076 O O . LEU A 1 130 ? -3.782 8.146 5.631 1.00 96.00 130 LEU A O 1
ATOM 1080 N N . LYS A 1 131 ? -3.804 6.837 3.804 1.00 96.50 131 LYS A N 1
ATOM 1081 C CA . LYS A 1 131 ? -5.270 6.783 3.665 1.00 96.50 131 LYS A CA 1
ATOM 1082 C C . LYS A 1 131 ? -5.922 6.202 4.918 1.00 96.50 131 LYS A C 1
ATOM 1084 O O . LYS A 1 131 ? -6.869 6.798 5.442 1.00 96.50 131 LYS A O 1
ATOM 1089 N N . PHE A 1 132 ? -5.391 5.100 5.450 1.00 96.69 132 PHE A N 1
ATOM 1090 C CA . PHE A 1 132 ? -5.871 4.522 6.704 1.00 96.69 132 PHE A CA 1
ATOM 1091 C C . PHE A 1 132 ? -5.688 5.492 7.877 1.00 96.69 132 PHE A C 1
ATOM 1093 O O . PHE A 1 132 ? -6.644 5.767 8.608 1.00 96.69 132 PHE A O 1
ATOM 1100 N N . HIS A 1 133 ? -4.504 6.094 8.024 1.00 97.19 133 HIS A N 1
ATOM 1101 C CA . HIS A 1 133 ? -4.253 7.069 9.085 1.00 97.19 133 HIS A CA 1
ATOM 1102 C C . HIS A 1 133 ? -5.238 8.245 9.037 1.00 97.19 133 HIS A C 1
ATOM 1104 O O . HIS A 1 133 ? -5.839 8.615 10.051 1.00 97.19 133 HIS A O 1
ATOM 1110 N N . ASN A 1 134 ? -5.452 8.806 7.848 1.00 97.31 134 ASN A N 1
ATOM 1111 C CA . ASN A 1 134 ? -6.372 9.916 7.625 1.00 97.31 134 ASN A CA 1
ATOM 1112 C C . ASN A 1 134 ? -7.823 9.520 7.905 1.00 97.31 134 ASN A C 1
ATOM 1114 O O . ASN A 1 134 ? -8.564 10.302 8.507 1.00 97.31 134 ASN A O 1
ATOM 1118 N N . ARG A 1 135 ? -8.219 8.286 7.576 1.00 97.19 135 ARG A N 1
ATOM 1119 C CA . ARG A 1 135 ? -9.534 7.755 7.941 1.00 97.19 135 ARG A CA 1
ATOM 1120 C C . ARG A 1 135 ? -9.726 7.714 9.457 1.00 97.19 135 ARG A C 1
ATOM 1122 O O . ARG A 1 135 ? -10.767 8.157 9.944 1.00 97.19 135 ARG A O 1
ATOM 1129 N N . ILE A 1 136 ? -8.731 7.261 10.220 1.00 96.50 136 ILE A N 1
ATOM 1130 C CA . ILE A 1 136 ? -8.802 7.263 11.690 1.00 96.50 136 ILE A CA 1
ATOM 1131 C C . ILE A 1 136 ? -8.841 8.692 12.246 1.00 96.50 136 ILE A C 1
ATOM 1133 O O . ILE A 1 136 ? -9.637 8.982 13.143 1.00 96.50 136 ILE A O 1
ATOM 1137 N N . ARG A 1 137 ? -8.055 9.620 11.687 1.00 96.38 137 ARG A N 1
ATOM 1138 C CA . ARG A 1 137 ? -8.127 11.046 12.055 1.00 96.38 137 ARG A CA 1
ATOM 1139 C C . ARG A 1 137 ? -9.529 11.611 11.833 1.00 96.38 137 ARG A C 1
ATOM 1141 O O . ARG A 1 137 ? -10.053 12.289 12.712 1.00 96.38 137 ARG A O 1
ATOM 1148 N N . GLN A 1 138 ? -10.161 11.297 10.704 1.00 95.81 138 GLN A N 1
ATOM 1149 C CA . GLN A 1 138 ? -11.532 11.712 10.406 1.00 95.81 138 GLN A CA 1
ATOM 1150 C C . GLN A 1 138 ? -12.538 11.146 11.420 1.00 95.81 138 GLN A C 1
ATOM 1152 O O . GLN A 1 138 ? -13.447 11.858 11.859 1.00 95.81 138 GLN A O 1
ATOM 1157 N N . ILE A 1 139 ? -12.377 9.883 11.835 1.00 95.56 139 ILE A N 1
ATOM 1158 C CA . ILE A 1 139 ? -13.198 9.286 12.898 1.00 95.56 139 ILE A CA 1
ATOM 1159 C C . ILE A 1 139 ? -13.042 10.100 14.185 1.00 95.56 139 ILE A C 1
ATOM 1161 O O . ILE A 1 139 ? -14.048 10.518 14.751 1.00 95.56 139 ILE A O 1
ATOM 1165 N N . LEU A 1 140 ? -11.814 10.399 14.609 1.00 94.31 140 LEU A N 1
ATOM 1166 C CA . LEU A 1 140 ? -11.547 11.155 15.837 1.00 94.31 140 LEU A CA 1
ATOM 1167 C C . LEU A 1 140 ? -12.118 12.582 15.801 1.00 94.31 140 LEU A C 1
ATOM 1169 O O . LEU A 1 140 ? -12.753 12.999 16.768 1.00 94.31 140 LEU A O 1
ATOM 1173 N N . MET A 1 141 ? -11.953 13.300 14.687 1.00 92.06 141 MET A N 1
ATOM 1174 C CA . MET A 1 141 ? -12.459 14.671 14.524 1.00 92.06 141 MET A CA 1
ATOM 1175 C C . MET A 1 141 ? -13.992 14.733 14.491 1.00 92.06 141 MET A C 1
ATOM 1177 O O . MET A 1 141 ? -14.585 15.652 15.045 1.00 92.06 141 MET A O 1
ATOM 1181 N N . SER A 1 142 ? -14.652 13.727 13.908 1.00 90.38 142 SER A N 1
ATOM 1182 C CA . SER A 1 142 ? -16.121 13.661 13.832 1.00 90.38 142 SER A CA 1
ATOM 1183 C C . SER A 1 142 ? -16.799 13.089 15.086 1.00 90.38 142 SER A C 1
ATOM 1185 O O . SER A 1 142 ? -18.022 12.947 15.109 1.00 90.38 142 SER A O 1
ATOM 1187 N N . SER A 1 143 ? -16.036 12.750 16.132 1.00 83.56 143 SER A N 1
ATOM 1188 C CA . SER A 1 143 ? -16.532 12.065 17.337 1.00 83.56 143 SER A CA 1
ATOM 1189 C C . SER A 1 143 ? -16.745 13.004 18.533 1.00 83.56 143 SER A C 1
ATOM 1191 O O . SER A 1 143 ? -16.484 12.619 19.673 1.00 83.56 143 SER A O 1
ATOM 1193 N N . GLY A 1 144 ? -17.172 14.251 18.287 1.00 77.31 144 GLY A N 1
ATOM 1194 C CA . GLY A 1 144 ? -17.374 15.304 19.297 1.00 77.31 144 GLY A CA 1
ATOM 1195 C C . GLY A 1 144 ? -18.260 14.867 20.470 1.00 77.31 144 GLY A C 1
ATOM 1196 O O . GLY A 1 144 ? -17.757 14.722 21.580 1.00 77.31 144 GLY A O 1
ATOM 1197 N N . SER A 1 145 ? -19.531 14.577 20.181 1.00 78.81 145 SER A N 1
ATOM 1198 C CA . SER A 1 145 ? -20.552 14.166 21.167 1.00 78.81 145 SER A CA 1
ATOM 1199 C C . SER A 1 145 ? -21.274 12.875 20.757 1.00 78.81 145 SER A C 1
ATOM 1201 O O . SER A 1 145 ? -22.442 12.664 21.064 1.00 78.81 145 SER A O 1
ATOM 1203 N N . THR A 1 146 ? -20.605 12.013 19.989 1.00 91.38 146 THR A N 1
ATOM 1204 C CA . THR A 1 146 ? -21.173 10.729 19.557 1.00 91.38 146 THR A CA 1
ATOM 1205 C C . THR A 1 146 ? -20.998 9.656 20.628 1.00 91.38 146 THR A C 1
ATOM 1207 O O . THR A 1 146 ? -19.952 9.593 21.268 1.00 91.38 146 THR A O 1
ATOM 1210 N N . THR A 1 147 ? -21.962 8.742 20.739 1.00 93.12 147 THR A N 1
ATOM 1211 C CA . THR A 1 147 ? -21.892 7.551 21.604 1.00 93.12 147 THR A CA 1
ATOM 1212 C C . THR A 1 147 ? -20.611 6.737 21.378 1.00 93.12 147 THR A C 1
ATOM 1214 O O . THR A 1 147 ? -20.221 6.520 20.226 1.00 93.12 147 THR A O 1
ATOM 1217 N N . PHE A 1 148 ? -19.999 6.204 22.441 1.00 94.19 148 PHE A N 1
ATOM 1218 C CA . PHE A 1 148 ? -18.750 5.425 22.347 1.00 94.19 148 PHE A CA 1
ATOM 1219 C C . PHE A 1 148 ? -18.861 4.208 21.427 1.00 94.19 148 PHE A C 1
ATOM 1221 O O . PHE A 1 148 ? -17.959 3.954 20.631 1.00 94.19 148 PHE A O 1
ATOM 1228 N N . THR A 1 149 ? -20.006 3.528 21.439 1.00 93.81 149 THR A N 1
ATOM 1229 C CA . THR A 1 149 ? -20.306 2.413 20.529 1.00 93.81 149 THR A CA 1
ATOM 1230 C C . THR A 1 149 ? -20.198 2.812 19.054 1.00 93.81 149 THR A C 1
ATOM 1232 O O . THR A 1 149 ? -19.680 2.050 18.245 1.00 93.81 149 THR A O 1
ATOM 1235 N N . LYS A 1 150 ? -20.602 4.035 18.681 1.00 94.75 150 LYS A N 1
ATOM 1236 C CA . LYS A 1 150 ? -20.500 4.551 17.303 1.00 94.75 150 LYS A CA 1
ATOM 1237 C C . LYS A 1 150 ? -19.052 4.825 16.895 1.00 94.75 150 LYS A C 1
ATOM 1239 O O . LYS A 1 150 ? -18.702 4.595 15.739 1.00 94.75 150 LYS A O 1
ATOM 1244 N N . ILE A 1 151 ? -18.217 5.291 17.826 1.00 95.50 151 ILE A N 1
ATOM 1245 C CA . ILE A 1 151 ? -16.776 5.484 17.596 1.00 95.50 151 ILE A CA 1
ATOM 1246 C C . ILE A 1 151 ? -16.121 4.125 17.328 1.00 95.50 151 ILE A C 1
ATOM 1248 O O . ILE A 1 151 ? -15.437 3.960 16.318 1.00 95.50 151 ILE A O 1
ATOM 1252 N N . VAL A 1 152 ? -16.401 3.143 18.188 1.00 96.31 152 VAL A N 1
ATOM 1253 C CA . VAL A 1 152 ? -15.865 1.782 18.072 1.00 96.31 152 VAL A CA 1
ATOM 1254 C C . VAL A 1 152 ? -16.356 1.082 16.805 1.00 96.31 152 VAL A C 1
ATOM 1256 O O . VAL A 1 152 ? -15.556 0.478 16.103 1.00 96.31 152 VAL A O 1
ATOM 1259 N N . ASN A 1 153 ? -17.623 1.244 16.420 1.00 95.88 153 ASN A N 1
ATOM 1260 C CA . ASN A 1 153 ? -18.136 0.691 15.163 1.00 95.88 153 ASN A CA 1
ATOM 1261 C C . ASN A 1 153 ? -17.391 1.233 13.940 1.00 95.88 153 ASN A C 1
ATOM 1263 O O . ASN A 1 153 ? -17.004 0.459 13.070 1.00 95.88 153 ASN A O 1
ATOM 1267 N N . LYS A 1 154 ? -17.147 2.550 13.884 1.00 96.69 154 LYS A N 1
ATOM 1268 C CA . LYS A 1 154 ? -16.373 3.156 12.790 1.00 96.69 154 LYS A CA 1
ATOM 1269 C C . LYS A 1 154 ? -14.930 2.644 12.759 1.00 96.69 154 LYS A C 1
ATOM 1271 O O . LYS A 1 154 ? -14.405 2.426 11.669 1.00 96.69 154 LYS A O 1
ATOM 1276 N N . TRP A 1 155 ? -14.306 2.463 13.928 1.00 96.94 155 TRP A N 1
ATOM 1277 C CA . TRP A 1 155 ? -12.986 1.836 14.046 1.00 96.94 155 TRP A CA 1
ATOM 1278 C C . TRP A 1 155 ? -13.007 0.406 13.501 1.00 96.94 155 TRP A C 1
ATOM 1280 O O . TRP A 1 155 ? -12.230 0.102 12.604 1.00 96.94 155 TRP A O 1
ATOM 1290 N N . ASN A 1 156 ? -13.941 -0.430 13.960 1.00 97.31 156 ASN A N 1
ATOM 1291 C CA . ASN A 1 156 ? -14.060 -1.821 13.531 1.00 97.31 156 ASN A CA 1
ATOM 1292 C C . ASN A 1 156 ? -14.248 -1.930 12.015 1.00 97.31 156 ASN A C 1
ATOM 1294 O O . ASN A 1 156 ? -13.560 -2.718 11.379 1.00 97.31 156 ASN A O 1
ATOM 1298 N N . THR A 1 157 ? -15.119 -1.115 11.412 1.00 97.56 157 THR A N 1
ATOM 1299 C CA . THR A 1 157 ? -15.304 -1.118 9.952 1.00 97.56 157 THR A CA 1
ATOM 1300 C C . THR A 1 157 ? -14.027 -0.713 9.213 1.00 97.56 157 THR A C 1
ATOM 1302 O O . THR A 1 157 ? -13.684 -1.334 8.210 1.00 97.56 157 THR A O 1
ATOM 1305 N N . ALA A 1 158 ? -13.304 0.303 9.699 1.00 97.06 158 ALA A N 1
ATOM 1306 C CA . ALA A 1 158 ? -12.043 0.726 9.090 1.00 97.06 158 ALA A CA 1
ATOM 1307 C C . ALA A 1 158 ? -10.950 -0.348 9.223 1.00 97.06 158 ALA A C 1
ATOM 1309 O O . ALA A 1 158 ? -10.243 -0.622 8.255 1.00 97.06 158 ALA A O 1
ATOM 1310 N N . LEU A 1 159 ? -10.839 -0.972 10.398 1.00 97.00 159 LEU A N 1
ATOM 1311 C CA . LEU A 1 159 ? -9.868 -2.026 10.672 1.00 97.00 159 LEU A CA 1
ATOM 1312 C C . LEU A 1 159 ? -10.162 -3.282 9.847 1.00 97.00 159 LEU A C 1
ATOM 1314 O O . LEU A 1 159 ? -9.265 -3.788 9.183 1.00 97.00 159 LEU A O 1
ATOM 1318 N N . ILE A 1 160 ? -11.414 -3.750 9.821 1.00 96.94 160 ILE A N 1
ATOM 1319 C CA . ILE A 1 160 ? -11.825 -4.893 8.995 1.00 96.94 160 ILE A CA 1
ATOM 1320 C C . ILE A 1 160 ? -11.524 -4.609 7.523 1.00 96.94 160 ILE A C 1
ATOM 1322 O O . ILE A 1 160 ? -10.940 -5.461 6.862 1.00 96.94 160 ILE A O 1
ATOM 1326 N N . GLY A 1 161 ? -11.869 -3.425 7.009 1.00 96.31 161 GLY A N 1
ATOM 1327 C CA . GLY A 1 161 ? -11.604 -3.070 5.612 1.00 96.31 161 GLY A CA 1
ATOM 1328 C C . GLY A 1 161 ? -10.118 -3.155 5.252 1.00 96.31 161 GLY A C 1
ATOM 1329 O O . GLY A 1 161 ? -9.769 -3.740 4.232 1.00 96.31 161 GLY A O 1
ATOM 1330 N N . LEU A 1 162 ? -9.239 -2.653 6.123 1.00 96.19 162 LEU A N 1
ATOM 1331 C CA . LEU A 1 162 ? -7.790 -2.761 5.946 1.00 96.19 162 LEU A CA 1
ATOM 1332 C C . LEU A 1 162 ? -7.315 -4.224 5.997 1.00 96.19 162 LEU A C 1
ATOM 1334 O O . LEU A 1 162 ? -6.628 -4.687 5.088 1.00 96.19 162 LEU A O 1
ATOM 1338 N N . MET A 1 163 ? -7.686 -4.951 7.054 1.00 94.62 163 MET A N 1
ATOM 1339 C CA . MET A 1 163 ? -7.177 -6.300 7.322 1.00 94.62 163 MET A CA 1
ATOM 1340 C C . MET A 1 163 ? -7.684 -7.328 6.309 1.00 94.62 163 MET A C 1
ATOM 1342 O O . MET A 1 163 ? -6.942 -8.218 5.907 1.00 94.62 163 MET A O 1
ATOM 1346 N N . THR A 1 164 ? -8.936 -7.212 5.867 1.00 95.56 164 THR A N 1
ATOM 1347 C CA . THR A 1 164 ? -9.525 -8.147 4.894 1.00 95.56 164 THR A CA 1
ATOM 1348 C C . THR A 1 164 ? -9.022 -7.925 3.473 1.00 95.56 164 THR A C 1
ATOM 1350 O O . THR A 1 164 ? -8.992 -8.890 2.704 1.00 95.56 164 THR A O 1
ATOM 1353 N N . TYR A 1 165 ? -8.607 -6.696 3.148 1.00 96.62 165 TYR A N 1
ATOM 1354 C CA . TYR A 1 165 ? -8.016 -6.349 1.862 1.00 96.62 165 TYR A CA 1
ATOM 1355 C C . TYR A 1 165 ? -6.541 -6.760 1.789 1.00 96.62 165 TYR A C 1
ATOM 1357 O O . TYR A 1 165 ? -6.181 -7.559 0.932 1.00 96.62 165 TYR A O 1
ATOM 1365 N N . PHE A 1 166 ? -5.697 -6.278 2.710 1.00 94.94 166 PHE A N 1
ATOM 1366 C CA . PHE A 1 166 ? -4.245 -6.505 2.648 1.00 94.94 166 PHE A CA 1
ATOM 1367 C C . PHE A 1 166 ? -3.790 -7.846 3.232 1.00 94.94 166 PHE A C 1
ATOM 1369 O O . PHE A 1 166 ? -2.735 -8.344 2.842 1.00 94.94 166 PHE A O 1
ATOM 1376 N N . ARG A 1 167 ? -4.572 -8.434 4.147 1.00 93.31 167 ARG A N 1
ATOM 1377 C CA . ARG A 1 167 ? -4.332 -9.741 4.780 1.00 93.31 167 ARG A CA 1
ATOM 1378 C C . ARG A 1 167 ? -2.868 -9.940 5.193 1.00 93.31 167 ARG A C 1
ATOM 1380 O O . ARG A 1 167 ? -2.402 -9.324 6.145 1.00 93.31 167 ARG A O 1
ATOM 1387 N N . GLU A 1 168 ? -2.146 -10.781 4.465 1.00 91.25 168 GLU A N 1
ATOM 1388 C CA . GLU A 1 168 ? -0.788 -11.227 4.772 1.00 91.25 168 GLU A CA 1
ATOM 1389 C C . GLU A 1 168 ? 0.259 -10.114 4.594 1.00 91.25 168 GLU A C 1
ATOM 1391 O O . GLU A 1 168 ? 1.267 -10.096 5.298 1.00 91.25 168 GLU A O 1
ATOM 1396 N N . ALA A 1 169 ? 0.007 -9.129 3.721 1.00 92.38 169 ALA A N 1
ATOM 1397 C CA . ALA A 1 169 ? 0.935 -8.019 3.478 1.00 92.38 169 ALA A CA 1
ATOM 1398 C C . ALA A 1 169 ? 1.135 -7.125 4.718 1.00 92.38 169 ALA A C 1
ATOM 1400 O O . ALA A 1 169 ? 2.157 -6.446 4.850 1.00 92.38 169 ALA A O 1
ATOM 1401 N N . VAL A 1 170 ? 0.175 -7.138 5.651 1.00 91.62 170 VAL A N 1
ATOM 1402 C CA . VAL A 1 170 ? 0.245 -6.380 6.908 1.00 91.62 170 VAL A CA 1
ATOM 1403 C C . VAL A 1 170 ? 1.386 -6.883 7.795 1.00 91.62 170 VAL A C 1
ATOM 1405 O O . VAL A 1 170 ? 2.061 -6.074 8.425 1.00 91.62 170 VAL A O 1
ATOM 1408 N N . VAL A 1 171 ? 1.651 -8.194 7.801 1.00 88.56 171 VAL A N 1
ATOM 1409 C CA . VAL A 1 171 ? 2.657 -8.825 8.676 1.00 88.56 171 VAL A CA 1
ATOM 1410 C C . VAL A 1 171 ? 4.073 -8.362 8.327 1.00 88.56 171 VAL A C 1
ATOM 1412 O O . VAL A 1 171 ? 4.871 -8.065 9.212 1.00 88.56 171 VAL A O 1
ATOM 1415 N N . ASN A 1 172 ? 4.363 -8.210 7.034 1.00 86.94 172 ASN A N 1
ATOM 1416 C CA . ASN A 1 172 ? 5.665 -7.744 6.546 1.00 86.94 172 ASN A CA 1
ATOM 1417 C C . ASN A 1 172 ? 5.862 -6.226 6.659 1.00 86.94 172 ASN A C 1
ATOM 1419 O O . ASN A 1 172 ? 6.969 -5.722 6.441 1.00 86.94 172 ASN A O 1
ATOM 1423 N N . THR A 1 173 ? 4.800 -5.483 6.975 1.00 90.56 173 THR A N 1
ATOM 1424 C CA . THR A 1 173 ? 4.815 -4.020 7.016 1.00 90.56 173 THR A CA 1
ATOM 1425 C C . THR A 1 173 ? 4.838 -3.541 8.466 1.00 90.56 173 THR A C 1
ATOM 1427 O O . THR A 1 173 ? 3.813 -3.178 9.039 1.00 90.56 173 THR A O 1
ATOM 1430 N N . GLN A 1 174 ? 6.027 -3.507 9.071 1.00 88.00 174 GLN A N 1
ATOM 1431 C CA . GLN A 1 174 ? 6.212 -3.087 10.471 1.00 88.00 174 GLN A CA 1
ATOM 1432 C C . GLN A 1 174 ? 5.678 -1.675 10.752 1.00 88.00 174 GLN A C 1
ATOM 1434 O O . GLN A 1 174 ? 5.041 -1.441 11.776 1.00 88.00 174 GLN A O 1
ATOM 1439 N N . GLU A 1 175 ? 5.859 -0.749 9.809 1.00 91.12 175 GLU A N 1
ATOM 1440 C CA . GLU A 1 175 ? 5.343 0.621 9.909 1.00 91.12 175 GLU A CA 1
ATOM 1441 C C . GLU A 1 175 ? 3.811 0.654 10.049 1.00 91.12 175 GLU A C 1
ATOM 1443 O O . GLU A 1 175 ? 3.265 1.495 10.769 1.00 91.12 175 GLU A O 1
ATOM 1448 N N . LEU A 1 176 ? 3.110 -0.297 9.417 1.00 93.12 176 LEU A N 1
ATOM 1449 C CA . LEU A 1 176 ? 1.662 -0.446 9.542 1.00 93.12 176 LEU A CA 1
ATOM 1450 C C . LEU A 1 176 ? 1.272 -0.992 10.915 1.00 93.12 176 LEU A C 1
ATOM 1452 O O . LEU A 1 176 ? 0.310 -0.503 11.502 1.00 93.12 176 LEU A O 1
ATOM 1456 N N . LEU A 1 177 ? 2.020 -1.962 11.447 1.00 92.06 177 LEU A N 1
ATOM 1457 C CA . LEU A 1 177 ? 1.787 -2.502 12.790 1.00 92.06 177 LEU A CA 1
ATOM 1458 C C . LEU A 1 177 ? 1.952 -1.409 13.858 1.00 92.06 177 LEU A C 1
ATOM 1460 O O . LEU A 1 177 ? 1.058 -1.205 14.681 1.00 92.06 177 LEU A O 1
ATOM 1464 N N . ASP A 1 178 ? 3.023 -0.618 13.774 1.00 91.75 178 ASP A N 1
ATOM 1465 C CA . ASP A 1 178 ? 3.238 0.554 14.630 1.00 91.75 178 ASP A CA 1
ATOM 1466 C C . ASP A 1 178 ? 2.090 1.564 14.522 1.00 91.75 178 ASP A C 1
ATOM 1468 O O . ASP A 1 178 ? 1.628 2.135 15.520 1.00 91.75 178 ASP A O 1
ATOM 1472 N N . LEU A 1 179 ? 1.625 1.818 13.297 1.00 94.25 179 LEU A N 1
ATOM 1473 C CA . LEU A 1 179 ? 0.520 2.729 13.035 1.00 94.25 179 LEU A CA 1
ATOM 1474 C C . LEU A 1 179 ? -0.793 2.214 13.635 1.00 94.25 179 LEU A C 1
ATOM 1476 O O . LEU A 1 179 ? -1.541 3.013 14.207 1.00 94.25 179 LEU A O 1
ATOM 1480 N N . LEU A 1 180 ? -1.068 0.913 13.532 1.00 94.75 180 LEU A N 1
ATOM 1481 C CA . LEU A 1 180 ? -2.254 0.262 14.085 1.00 94.75 180 LEU A CA 1
ATOM 1482 C C . LEU A 1 180 ? -2.292 0.397 15.606 1.00 94.75 180 LEU A C 1
ATOM 1484 O O . LEU A 1 180 ? -3.280 0.911 16.132 1.00 94.75 180 LEU A O 1
ATOM 1488 N N . VAL A 1 181 ? -1.190 0.079 16.294 1.00 94.25 181 VAL A N 1
ATOM 1489 C CA . VAL A 1 181 ? -1.052 0.249 17.752 1.00 94.25 181 VAL A CA 1
ATOM 1490 C C . VAL A 1 181 ? -1.301 1.703 18.160 1.00 94.25 181 VAL A C 1
ATOM 1492 O O . VAL A 1 181 ? -2.074 1.993 19.078 1.00 94.25 181 VAL A O 1
ATOM 1495 N N . LYS A 1 182 ? -0.681 2.659 17.456 1.00 94.44 182 LYS A N 1
ATOM 1496 C CA . LYS A 1 182 ? -0.860 4.096 17.726 1.00 94.44 182 LYS A CA 1
ATOM 1497 C C . LYS A 1 182 ? -2.308 4.539 17.507 1.00 94.44 182 LYS A C 1
ATOM 1499 O O . LYS A 1 182 ? -2.827 5.338 18.287 1.00 94.44 182 LYS A O 1
ATOM 1504 N N . CYS A 1 183 ? -2.959 4.069 16.448 1.00 95.88 183 CYS A N 1
ATOM 1505 C CA . CYS A 1 183 ? -4.334 4.438 16.120 1.00 95.88 183 CYS A CA 1
ATOM 1506 C C . CYS A 1 183 ? -5.343 3.833 17.104 1.00 95.88 183 CYS A C 1
ATOM 1508 O O . CYS A 1 183 ? -6.225 4.551 17.575 1.00 95.88 183 CYS A O 1
ATOM 1510 N N . GLU A 1 184 ? -5.167 2.569 17.479 1.00 95.44 184 GLU A N 1
ATOM 1511 C CA . GLU A 1 184 ? -5.986 1.876 18.475 1.00 95.44 184 GLU A CA 1
ATOM 1512 C C . GLU A 1 184 ? -5.932 2.596 19.829 1.00 95.44 184 GLU A C 1
ATOM 1514 O O . GLU A 1 184 ? -6.968 2.985 20.380 1.00 95.44 184 GLU A O 1
ATOM 1519 N N . ASN A 1 185 ? -4.724 2.926 20.295 1.00 93.69 185 ASN A N 1
ATOM 1520 C CA . ASN A 1 185 ? -4.523 3.705 21.516 1.00 93.69 185 ASN A CA 1
ATOM 1521 C C . ASN A 1 185 ? -5.173 5.096 21.452 1.00 93.69 185 ASN A C 1
ATOM 1523 O O . ASN A 1 185 ? -5.710 5.578 22.456 1.00 93.69 185 ASN A O 1
ATOM 1527 N N . LYS A 1 186 ? -5.177 5.759 20.286 1.00 94.56 186 LYS A N 1
ATOM 1528 C C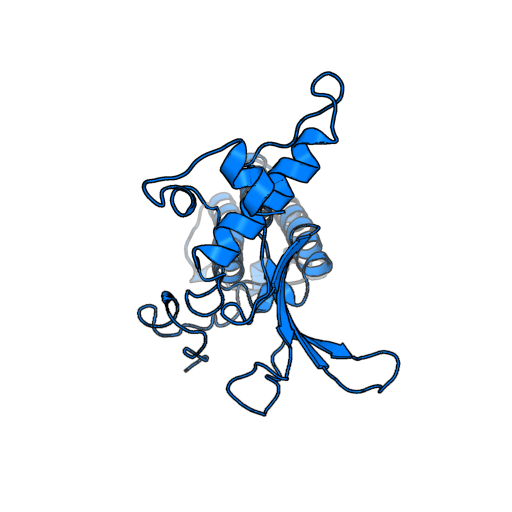A . LYS A 1 186 ? -5.863 7.051 20.106 1.00 94.56 186 LYS A CA 1
ATOM 1529 C C . LYS A 1 186 ? -7.383 6.918 20.211 1.00 94.56 186 LYS A C 1
ATOM 1531 O O . LYS A 1 186 ? -8.006 7.768 20.850 1.00 94.56 186 LYS A O 1
ATOM 1536 N N . ILE A 1 187 ? -7.977 5.869 19.639 1.00 94.88 187 ILE A N 1
ATOM 1537 C CA . ILE A 1 187 ? -9.418 5.594 19.765 1.00 94.88 187 ILE A CA 1
ATOM 1538 C C . ILE A 1 187 ? -9.786 5.322 21.227 1.00 94.88 187 ILE A C 1
ATOM 1540 O O . ILE A 1 187 ? -10.695 5.964 21.757 1.00 94.88 187 ILE A O 1
ATOM 1544 N N . GLN A 1 188 ? -9.038 4.459 21.917 1.00 93.62 188 GLN A N 1
ATOM 1545 C CA . GLN A 1 188 ? -9.254 4.198 23.343 1.00 93.62 188 GLN A CA 1
ATOM 1546 C C . GLN A 1 188 ? -9.114 5.475 24.179 1.00 93.62 188 GLN A C 1
ATOM 1548 O O . GLN A 1 188 ? -9.952 5.767 25.029 1.00 93.62 188 GLN A O 1
ATOM 1553 N N . THR A 1 189 ? -8.088 6.287 23.910 1.00 92.69 189 THR A N 1
ATOM 1554 C CA . THR A 1 189 ? -7.872 7.564 24.606 1.00 92.69 189 THR A CA 1
ATOM 1555 C C . THR A 1 189 ? -9.022 8.542 24.374 1.00 92.69 189 THR A C 1
ATOM 1557 O O . THR A 1 189 ? -9.396 9.271 25.292 1.00 92.69 189 THR A O 1
ATOM 1560 N N . ARG A 1 190 ? -9.635 8.549 23.185 1.00 92.50 190 ARG A N 1
ATOM 1561 C CA . ARG A 1 190 ? -10.816 9.378 22.911 1.00 92.50 190 ARG A CA 1
ATOM 1562 C C . ARG A 1 190 ? -12.006 8.984 23.788 1.00 92.50 190 ARG A C 1
ATOM 1564 O O . ARG A 1 190 ? -12.676 9.872 24.305 1.00 92.50 190 ARG A O 1
ATOM 1571 N N . ILE A 1 191 ? -12.232 7.687 23.996 1.00 92.38 191 ILE A N 1
ATOM 1572 C CA . ILE A 1 191 ? -13.293 7.170 24.879 1.00 92.38 191 ILE A CA 1
ATOM 1573 C C . ILE A 1 191 ? -13.001 7.539 26.341 1.00 92.38 191 ILE A C 1
ATOM 1575 O O . ILE A 1 191 ? -13.867 8.074 27.027 1.00 92.38 191 ILE A O 1
ATOM 1579 N N . LYS A 1 192 ? -11.752 7.350 26.783 1.00 91.88 192 LYS A N 1
ATOM 1580 C CA . LYS A 1 192 ? -11.258 7.749 28.113 1.00 91.88 192 LYS A CA 1
ATOM 1581 C C . LYS A 1 192 ? -11.515 9.239 28.401 1.00 91.88 192 LYS A C 1
ATOM 1583 O O . LYS A 1 192 ? -12.082 9.589 29.434 1.00 91.88 192 LYS A O 1
ATOM 1588 N N . ILE A 1 193 ? -11.186 10.122 27.449 1.00 90.50 193 ILE A N 1
ATOM 1589 C CA . ILE A 1 193 ? -11.462 11.570 27.548 1.00 90.50 193 ILE A CA 1
ATOM 1590 C C . ILE A 1 193 ? -12.964 11.852 27.670 1.00 90.50 193 ILE A C 1
ATOM 1592 O O . ILE A 1 193 ? -13.346 12.719 28.448 1.00 90.50 193 ILE A O 1
ATOM 1596 N N . GLY A 1 194 ? -13.813 11.111 26.954 1.00 88.44 194 GLY A N 1
ATOM 1597 C CA . GLY A 1 194 ? -15.268 11.244 27.067 1.00 88.44 194 GLY A CA 1
ATOM 1598 C C . GLY A 1 194 ? -15.821 10.913 28.460 1.00 88.44 194 GLY A C 1
ATOM 1599 O O . GLY A 1 194 ? -16.875 11.417 28.823 1.00 88.44 194 GLY A O 1
ATOM 1600 N N . LEU A 1 195 ? -15.097 10.115 29.251 1.00 88.50 195 LEU A N 1
ATOM 1601 C CA . LEU A 1 195 ? -15.414 9.774 30.646 1.00 88.50 195 LEU A CA 1
ATOM 1602 C C . LEU A 1 195 ? -14.613 10.606 31.664 1.00 88.50 195 LEU A C 1
ATOM 1604 O O . LEU A 1 195 ? -14.574 10.277 32.848 1.00 88.50 195 LEU A O 1
ATOM 1608 N N . ASN A 1 196 ? -13.947 11.668 31.200 1.00 88.75 196 ASN A N 1
ATOM 1609 C CA . ASN A 1 196 ? -13.126 12.574 32.002 1.00 88.75 196 ASN A CA 1
ATOM 1610 C C . ASN A 1 196 ? -12.062 11.866 32.870 1.00 88.75 196 ASN A C 1
ATOM 1612 O O . ASN A 1 196 ? -11.755 12.277 33.988 1.00 88.75 196 ASN A O 1
ATOM 1616 N N . SER A 1 197 ? -11.484 10.768 32.374 1.00 86.06 197 SER A N 1
ATOM 1617 C CA . SER A 1 197 ? -10.397 10.074 33.063 1.00 86.06 197 SER A CA 1
ATOM 1618 C C . SER A 1 197 ? -9.456 9.413 32.068 1.00 86.06 197 SER A C 1
ATOM 1620 O O . SER A 1 197 ? -9.898 8.810 31.103 1.00 86.06 197 SER A O 1
ATOM 1622 N N . LYS A 1 198 ? -8.143 9.486 32.304 1.00 85.81 198 LYS A N 1
ATOM 1623 C CA . LYS A 1 198 ? -7.121 8.787 31.497 1.00 85.81 198 LYS A CA 1
ATOM 1624 C C . LYS A 1 198 ? -6.397 7.678 32.266 1.00 85.81 198 LYS A C 1
ATOM 1626 O O . LYS A 1 198 ? -5.462 7.084 31.740 1.00 85.81 198 LYS A O 1
ATOM 1631 N N . MET A 1 199 ? -6.812 7.404 33.502 1.00 83.75 199 MET A N 1
ATOM 1632 C CA . MET A 1 199 ? -6.104 6.505 34.413 1.00 83.75 199 MET A CA 1
ATOM 1633 C C . MET A 1 199 ? -6.197 5.044 33.932 1.00 83.75 199 MET A C 1
ATOM 1635 O O . MET A 1 199 ? -7.310 4.525 33.863 1.00 83.75 199 MET A O 1
ATOM 1639 N N . PRO A 1 200 ? -5.078 4.351 33.642 1.00 80.62 200 PRO A N 1
ATOM 1640 C CA . PRO A 1 200 ? -5.106 2.989 33.097 1.00 80.62 200 PRO A CA 1
ATOM 1641 C C . PRO A 1 200 ? -5.886 1.985 33.953 1.00 80.62 200 PRO A C 1
ATOM 1643 O O . PRO A 1 200 ? -6.658 1.202 33.413 1.00 80.62 200 PRO A O 1
ATOM 1646 N N . ALA A 1 201 ? -5.770 2.075 35.283 1.00 82.62 201 ALA A N 1
ATOM 1647 C CA . ALA A 1 201 ? -6.456 1.185 36.223 1.00 82.62 201 ALA A CA 1
ATOM 1648 C C . ALA A 1 201 ? -7.994 1.221 36.112 1.00 82.62 201 ALA A C 1
ATOM 1650 O O . ALA A 1 201 ? -8.653 0.230 36.401 1.00 82.62 201 ALA A O 1
ATOM 1651 N N . ARG A 1 202 ? -8.574 2.346 35.666 1.00 84.81 202 ARG A N 1
ATOM 1652 C CA . ARG A 1 202 ? -10.029 2.488 35.472 1.00 84.81 202 ARG A CA 1
ATOM 1653 C C . ARG A 1 202 ? -10.520 1.924 34.141 1.00 84.81 202 ARG A C 1
ATOM 1655 O O . ARG A 1 202 ? -11.722 1.791 33.944 1.00 84.81 202 ARG A O 1
ATOM 1662 N N . PHE A 1 203 ? -9.603 1.624 33.225 1.00 88.75 203 PHE A N 1
ATOM 1663 C CA . PHE A 1 203 ? -9.913 1.193 31.866 1.00 88.75 203 PHE A CA 1
ATOM 1664 C C . PHE A 1 203 ? -9.149 -0.084 31.511 1.00 88.75 203 PHE A C 1
ATOM 1666 O O . PHE A 1 203 ? -8.290 -0.050 30.621 1.00 88.75 203 PHE A O 1
ATOM 1673 N N . PRO A 1 204 ? -9.439 -1.207 32.195 1.00 90.00 204 PRO A N 1
ATOM 1674 C CA . PRO A 1 204 ? -8.890 -2.493 31.803 1.00 90.00 204 PRO A CA 1
ATOM 1675 C C . PRO A 1 204 ? -9.356 -2.868 30.381 1.00 90.00 204 PRO A C 1
ATOM 1677 O O . PRO A 1 204 ? -10.445 -2.454 29.969 1.00 90.00 204 PRO A O 1
ATOM 1680 N N . PRO A 1 205 ? -8.576 -3.681 29.637 1.00 89.12 205 PRO A N 1
ATOM 1681 C CA . PRO A 1 205 ? -8.897 -4.117 28.272 1.00 89.12 205 PRO A CA 1
ATOM 1682 C C . PRO A 1 205 ? -10.335 -4.618 28.094 1.00 89.12 205 PRO A C 1
ATOM 1684 O O . PRO A 1 205 ? -10.980 -4.319 27.091 1.00 89.12 205 PRO A O 1
ATOM 1687 N N . VAL A 1 206 ? -10.859 -5.320 29.102 1.00 89.88 206 VAL A N 1
ATOM 1688 C CA . VAL A 1 206 ? -12.224 -5.864 29.124 1.00 89.88 206 VAL A CA 1
ATOM 1689 C C . VAL A 1 206 ? -13.291 -4.807 28.802 1.00 89.88 206 VAL A C 1
ATOM 1691 O O . VAL A 1 206 ? -14.208 -5.079 28.041 1.00 89.88 206 VAL A O 1
ATOM 1694 N N . VAL A 1 207 ? -13.139 -3.556 29.251 1.00 90.19 207 VAL A N 1
ATOM 1695 C CA . VAL A 1 207 ? -14.122 -2.487 28.974 1.00 90.19 207 VAL A CA 1
ATOM 1696 C C . VAL A 1 207 ? -14.244 -2.191 27.472 1.00 90.19 207 VAL A C 1
ATOM 1698 O O . VAL A 1 207 ? -15.322 -1.850 26.985 1.00 90.19 207 VAL A O 1
ATOM 1701 N N . PHE A 1 208 ? -13.151 -2.330 26.719 1.00 93.12 208 PHE A N 1
ATOM 1702 C CA . PHE A 1 208 ? -13.128 -2.047 25.285 1.00 93.12 208 PHE A CA 1
ATOM 1703 C C . PHE A 1 208 ? -13.504 -3.267 24.442 1.00 93.12 208 PHE A C 1
ATOM 1705 O O . PHE A 1 208 ? -14.283 -3.136 23.497 1.00 93.12 208 PHE A O 1
ATOM 1712 N N . TYR A 1 209 ? -12.957 -4.438 24.770 1.00 94.81 209 TYR A N 1
ATOM 1713 C CA . TYR A 1 209 ? -13.010 -5.613 23.893 1.00 94.81 209 TYR A CA 1
ATOM 1714 C C . TYR A 1 209 ? -14.178 -6.555 24.174 1.00 94.81 209 TYR A C 1
ATOM 1716 O O . TYR A 1 209 ? -14.509 -7.376 23.322 1.00 94.81 209 TYR A O 1
ATOM 1724 N N . THR A 1 210 ? -14.827 -6.440 25.334 1.00 93.50 210 THR A N 1
ATOM 1725 C CA . THR A 1 210 ? -16.002 -7.255 25.645 1.00 93.50 210 THR A CA 1
ATOM 1726 C C . THR A 1 210 ? -17.103 -7.032 24.594 1.00 93.50 210 THR A C 1
ATOM 1728 O O . THR A 1 210 ? -17.369 -5.874 24.248 1.00 93.50 210 THR A O 1
ATOM 1731 N N . PRO A 1 211 ? -17.736 -8.099 24.062 1.00 94.94 211 PRO A N 1
ATOM 1732 C CA . PRO A 1 211 ? -18.827 -7.996 23.097 1.00 94.94 211 PRO A CA 1
ATOM 1733 C C . PRO A 1 211 ? -19.981 -7.119 23.592 1.00 94.94 211 PRO A C 1
ATOM 1735 O O . PRO A 1 211 ? -20.215 -6.970 24.796 1.00 94.94 211 PRO A O 1
ATOM 1738 N N . LYS A 1 212 ? -20.722 -6.530 22.653 1.00 93.25 212 LYS A N 1
ATOM 1739 C CA . LYS A 1 212 ? -21.804 -5.584 22.974 1.00 93.25 212 LYS A CA 1
ATOM 1740 C C . LYS A 1 212 ? -22.980 -6.268 23.652 1.00 93.25 212 LYS A C 1
ATOM 1742 O O . LYS A 1 212 ? -23.676 -5.657 24.454 1.00 93.25 212 LYS A O 1
ATOM 1747 N N . GLU A 1 213 ? -23.166 -7.540 23.339 1.00 92.94 213 GLU A N 1
ATOM 1748 C CA . GLU A 1 213 ? -24.218 -8.415 23.836 1.00 92.94 213 GLU A CA 1
ATOM 1749 C C . GLU A 1 213 ? -24.107 -8.628 25.352 1.00 92.94 213 GLU A C 1
ATOM 1751 O O . GLU A 1 213 ? -25.112 -8.873 26.010 1.00 92.94 213 GLU A O 1
ATOM 1756 N N . ILE A 1 214 ? -22.904 -8.476 25.917 1.00 94.12 214 ILE A N 1
ATOM 1757 C CA . ILE A 1 214 ? -22.637 -8.593 27.357 1.00 94.12 214 ILE A CA 1
ATOM 1758 C C . ILE A 1 214 ? -22.154 -7.268 27.974 1.00 94.12 214 ILE A C 1
ATOM 1760 O O . ILE A 1 214 ? -21.448 -7.253 28.979 1.00 94.12 214 ILE A O 1
ATOM 1764 N N . GLY A 1 215 ? -22.547 -6.137 27.374 1.00 89.50 215 GLY A N 1
ATOM 1765 C CA . GLY A 1 215 ? -22.379 -4.799 27.954 1.00 89.50 215 GLY A CA 1
ATOM 1766 C C . GLY A 1 215 ? -21.043 -4.102 27.671 1.00 89.50 215 GLY A C 1
ATOM 1767 O O . GLY A 1 215 ? -20.809 -3.018 28.205 1.00 89.50 215 GLY A O 1
ATOM 1768 N N . GLY A 1 216 ? -20.171 -4.680 26.839 1.00 92.62 216 GLY A N 1
ATOM 1769 C CA . GLY A 1 216 ? -18.930 -4.036 26.403 1.00 92.62 216 GLY A CA 1
ATOM 1770 C C . GLY A 1 216 ? -19.086 -3.184 25.137 1.00 92.62 216 GLY A C 1
ATOM 1771 O O . GLY A 1 216 ? -20.179 -2.999 24.600 1.00 92.62 216 GLY A O 1
ATOM 1772 N N . LEU A 1 217 ? -17.972 -2.643 24.632 1.00 94.00 217 LEU A N 1
ATOM 1773 C CA . LEU A 1 217 ? -17.972 -1.838 23.401 1.00 94.00 217 LEU A CA 1
ATOM 1774 C C . LEU A 1 217 ? -17.795 -2.668 22.119 1.00 94.00 217 LEU A C 1
ATOM 1776 O O . LEU A 1 217 ? -18.109 -2.178 21.029 1.00 94.00 217 LEU A O 1
ATOM 1780 N N . GLY A 1 218 ? -17.316 -3.909 22.234 1.00 94.88 218 GLY A N 1
ATOM 1781 C CA . GLY A 1 218 ? -17.045 -4.809 21.115 1.00 94.88 218 GLY A CA 1
ATOM 1782 C C . GLY A 1 218 ? -15.980 -4.273 20.160 1.00 94.88 218 GLY A C 1
ATOM 1783 O O . GLY A 1 218 ? -16.150 -4.358 18.943 1.00 94.88 218 GLY A O 1
ATOM 1784 N N . MET A 1 219 ? -14.928 -3.639 20.681 1.00 96.25 219 MET A N 1
ATOM 1785 C CA . MET A 1 219 ? -13.807 -3.159 19.872 1.00 96.25 219 MET A CA 1
ATOM 1786 C C . MET A 1 219 ? -12.988 -4.340 19.352 1.00 96.25 219 MET A C 1
ATOM 1788 O O . MET A 1 219 ? -12.716 -5.278 20.091 1.00 96.25 219 MET A O 1
ATOM 1792 N N . LEU A 1 220 ? -12.589 -4.301 18.083 1.00 95.44 220 LEU A N 1
ATOM 1793 C CA . LEU A 1 220 ? -11.637 -5.257 17.523 1.00 95.44 220 LEU A CA 1
ATOM 1794 C C . LEU A 1 220 ? -10.213 -4.751 17.754 1.00 95.44 220 LEU A C 1
ATOM 1796 O O . LEU A 1 220 ? -9.933 -3.574 17.501 1.00 95.44 220 LEU A O 1
ATOM 1800 N N . SER A 1 221 ? -9.337 -5.640 18.224 1.00 93.38 221 SER A N 1
ATOM 1801 C CA . SER A 1 221 ? -7.934 -5.327 18.500 1.00 93.38 221 SER A CA 1
ATOM 1802 C C . SER A 1 221 ? -7.020 -5.852 17.403 1.00 93.38 221 SER A C 1
ATOM 1804 O O . SER A 1 221 ? -7.188 -6.978 16.938 1.00 93.38 221 SER A O 1
ATOM 1806 N N . MET A 1 222 ? -6.033 -5.041 17.030 1.00 89.56 222 MET A N 1
ATOM 1807 C CA . MET A 1 222 ? -4.868 -5.463 16.241 1.00 89.56 222 MET A CA 1
ATOM 1808 C C . MET A 1 222 ? -3.557 -4.891 16.821 1.00 89.56 222 MET A C 1
ATOM 1810 O O . MET A 1 222 ? -2.480 -5.087 16.270 1.00 89.56 222 MET A O 1
ATOM 1814 N N . GLY A 1 223 ? -3.632 -4.174 17.945 1.00 77.88 223 GLY A N 1
ATOM 1815 C CA . GLY A 1 223 ? -2.508 -3.517 18.604 1.00 77.88 223 GLY A CA 1
ATOM 1816 C C . GLY A 1 223 ? -1.894 -4.304 19.763 1.00 77.88 223 GLY A C 1
ATOM 1817 O O . GLY A 1 223 ? -0.856 -3.905 20.281 1.00 77.88 223 GLY A O 1
ATOM 1818 N N . HIS A 1 224 ? -2.491 -5.420 20.183 1.00 77.06 224 HIS A N 1
ATOM 1819 C CA . HIS A 1 224 ? -1.910 -6.323 21.186 1.00 77.06 224 HIS A CA 1
ATOM 1820 C C . HIS A 1 224 ? -1.024 -7.402 20.547 1.00 77.06 224 HIS A C 1
ATOM 1822 O O . HIS A 1 224 ? -1.116 -8.582 20.880 1.00 77.06 224 HIS A O 1
ATOM 1828 N N . VAL A 1 225 ? -0.187 -6.997 19.597 1.00 73.50 225 VAL A N 1
ATOM 1829 C CA . VAL A 1 225 ? 0.765 -7.872 18.912 1.00 73.50 225 VAL A CA 1
ATOM 1830 C C . VAL A 1 225 ? 2.172 -7.424 19.284 1.00 73.50 225 VAL A C 1
ATOM 1832 O O . VAL A 1 225 ? 2.457 -6.226 19.309 1.00 73.50 225 VAL A O 1
ATOM 1835 N N . LEU A 1 226 ? 3.052 -8.380 19.589 1.00 71.44 226 LEU A N 1
ATOM 1836 C CA . LEU A 1 226 ? 4.475 -8.097 19.754 1.00 71.44 226 LEU A CA 1
ATOM 1837 C C . LEU A 1 226 ? 5.032 -7.669 18.397 1.00 71.44 226 LEU A C 1
ATOM 1839 O O . LEU A 1 226 ? 5.107 -8.473 17.471 1.00 71.44 226 LEU A O 1
ATOM 1843 N N . ILE A 1 227 ? 5.375 -6.388 18.273 1.00 69.25 227 ILE A N 1
ATOM 1844 C CA . ILE A 1 227 ? 5.973 -5.860 17.051 1.00 69.25 227 ILE A CA 1
ATOM 1845 C C . ILE A 1 227 ? 7.412 -6.371 16.994 1.00 69.25 227 ILE A C 1
ATOM 1847 O O . ILE A 1 227 ? 8.177 -6.096 17.924 1.00 69.25 227 ILE A O 1
ATOM 1851 N N . PRO A 1 228 ? 7.801 -7.093 15.932 1.00 60.12 228 PRO A N 1
ATOM 1852 C CA . PRO A 1 228 ? 9.163 -7.570 15.804 1.00 60.12 228 PRO A CA 1
ATOM 1853 C C . PRO A 1 228 ? 10.139 -6.395 15.732 1.00 60.12 228 PRO A C 1
ATOM 1855 O O . PRO A 1 228 ? 10.130 -5.638 14.761 1.00 60.12 228 PRO A O 1
ATOM 1858 N N . GLN A 1 229 ? 10.977 -6.238 16.756 1.00 57.28 229 GLN A N 1
ATOM 1859 C CA . GLN A 1 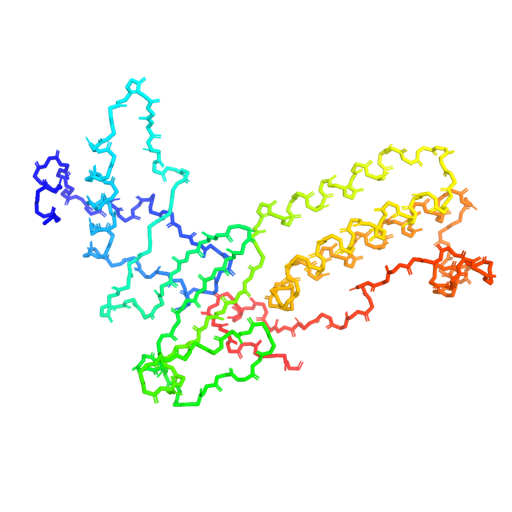229 ? 12.063 -5.265 16.750 1.00 57.28 229 GLN A CA 1
ATOM 1860 C C . GLN A 1 229 ? 13.369 -5.985 16.431 1.00 57.28 229 GLN A C 1
ATOM 1862 O O . GLN A 1 229 ? 13.835 -6.813 17.203 1.00 57.28 229 GLN A O 1
ATOM 1867 N N . SER A 1 230 ? 13.957 -5.659 15.286 1.00 59.62 230 SER A N 1
ATOM 1868 C CA . SER A 1 230 ? 15.329 -6.032 14.943 1.00 59.62 230 SER A CA 1
ATOM 1869 C C . SER A 1 230 ? 16.229 -4.797 15.000 1.00 59.62 230 SER A C 1
ATOM 1871 O O . SER A 1 230 ? 15.739 -3.665 15.009 1.00 59.62 230 SER A O 1
ATOM 1873 N N . ASP A 1 231 ? 17.549 -4.989 14.986 1.00 54.19 231 ASP A N 1
ATOM 1874 C CA . ASP A 1 231 ? 18.512 -3.883 15.004 1.00 54.19 231 ASP A CA 1
ATOM 1875 C C . ASP A 1 231 ? 18.261 -2.888 13.847 1.00 54.19 231 ASP A C 1
ATOM 1877 O O . ASP A 1 231 ? 18.447 -3.194 12.660 1.00 54.19 231 ASP A O 1
ATOM 1881 N N . LEU A 1 232 ? 17.850 -1.666 14.206 1.00 62.72 232 LEU A N 1
ATOM 1882 C CA . LEU A 1 232 ? 17.549 -0.568 13.280 1.00 62.72 232 LEU A CA 1
ATOM 1883 C C . LEU A 1 232 ? 18.763 -0.172 12.423 1.00 62.72 232 LEU A C 1
ATOM 1885 O O . LEU A 1 232 ? 18.592 0.426 11.353 1.00 62.72 232 LEU A O 1
ATOM 1889 N N . ARG A 1 233 ? 19.989 -0.489 12.867 1.00 63.75 233 ARG A N 1
ATOM 1890 C CA . ARG A 1 233 ? 21.223 -0.219 12.119 1.00 63.75 233 ARG A CA 1
ATOM 1891 C C . ARG A 1 233 ? 21.319 -1.080 10.860 1.00 63.75 233 ARG A C 1
ATOM 1893 O O . ARG A 1 233 ? 21.663 -0.552 9.800 1.00 63.75 233 ARG A O 1
ATOM 1900 N N . TRP A 1 234 ? 20.986 -2.366 10.961 1.00 63.25 234 TRP A N 1
ATOM 1901 C CA . TRP A 1 234 ? 21.130 -3.336 9.869 1.00 63.25 234 TRP A CA 1
ATOM 1902 C C . TRP A 1 234 ? 19.855 -3.523 9.048 1.00 63.25 234 TRP A C 1
ATOM 1904 O O . TRP A 1 234 ? 19.957 -3.804 7.857 1.00 63.25 234 TRP A O 1
ATOM 1914 N N . MET A 1 235 ? 18.677 -3.228 9.612 1.00 58.72 235 MET A N 1
ATOM 1915 C CA . MET A 1 235 ? 17.386 -3.282 8.902 1.00 58.72 235 MET A CA 1
ATOM 1916 C C . MET A 1 235 ? 17.364 -2.437 7.613 1.00 58.72 235 MET A C 1
ATOM 1918 O O . MET A 1 235 ? 16.712 -2.782 6.630 1.00 58.72 235 MET A O 1
ATOM 1922 N N . LYS A 1 236 ? 18.105 -1.321 7.580 1.00 64.69 236 LYS A N 1
ATOM 1923 C CA . LYS A 1 236 ? 18.215 -0.481 6.373 1.00 64.69 236 LYS A CA 1
ATOM 1924 C C . LYS A 1 236 ? 19.042 -1.135 5.262 1.00 64.69 236 LYS A C 1
ATOM 1926 O O . LYS A 1 236 ? 18.904 -0.740 4.102 1.00 64.69 236 LYS A O 1
ATOM 1931 N N . GLN A 1 237 ? 19.940 -2.054 5.609 1.00 67.31 237 GLN A N 1
ATOM 1932 C CA . GLN A 1 237 ? 20.898 -2.657 4.687 1.00 67.31 237 GLN A CA 1
ATOM 1933 C C . GLN A 1 237 ? 20.455 -4.029 4.194 1.00 67.31 237 GLN A C 1
ATOM 1935 O O . GLN A 1 237 ? 20.572 -4.257 2.995 1.00 67.31 237 GLN A O 1
ATOM 1940 N N . THR A 1 238 ? 19.952 -4.890 5.081 1.00 67.44 238 THR A N 1
ATOM 1941 C CA . THR A 1 238 ? 19.576 -6.270 4.756 1.00 67.44 238 THR A CA 1
ATOM 1942 C C . THR A 1 238 ? 18.326 -6.726 5.508 1.00 67.44 238 THR A C 1
ATOM 1944 O O . THR A 1 238 ? 17.993 -6.215 6.578 1.00 67.44 238 THR A O 1
ATOM 1947 N N . GLU A 1 239 ? 17.652 -7.748 4.975 1.00 59.34 239 GLU A N 1
ATOM 1948 C CA . GLU A 1 239 ? 16.563 -8.469 5.666 1.00 59.34 239 GLU A CA 1
ATOM 1949 C C . GLU A 1 239 ? 17.075 -9.423 6.770 1.00 59.34 239 GLU A C 1
ATOM 1951 O O . GLU A 1 239 ? 16.279 -10.094 7.428 1.00 59.34 239 GLU A O 1
ATOM 1956 N N . ALA A 1 240 ? 18.396 -9.483 6.997 1.00 52.97 240 ALA A N 1
ATOM 1957 C CA . ALA A 1 240 ? 19.045 -10.396 7.945 1.00 52.97 240 ALA A CA 1
ATOM 1958 C C . ALA A 1 240 ? 18.772 -10.066 9.426 1.00 52.97 240 ALA A C 1
ATOM 1960 O O . ALA A 1 240 ? 19.111 -10.856 10.302 1.00 52.97 240 ALA A O 1
ATOM 1961 N N . GLY A 1 241 ? 18.109 -8.943 9.714 1.00 47.72 241 GLY A N 1
ATOM 1962 C CA . GLY A 1 241 ? 17.507 -8.662 11.017 1.00 47.72 241 GLY A CA 1
ATOM 1963 C C . GLY A 1 241 ? 16.223 -9.463 11.233 1.00 47.72 241 GLY A C 1
ATOM 1964 O O . GLY A 1 241 ? 15.166 -8.876 11.442 1.00 47.72 241 GLY A O 1
ATOM 1965 N N . GLY A 1 242 ? 16.285 -10.795 11.142 1.00 52.94 242 GLY A N 1
ATOM 1966 C CA . GLY A 1 242 ? 15.201 -11.640 11.644 1.00 52.94 242 GLY A CA 1
ATOM 1967 C C . GLY A 1 242 ? 14.877 -11.273 13.095 1.00 52.94 242 GLY A C 1
ATOM 1968 O O . GLY A 1 242 ? 15.738 -10.761 13.806 1.00 52.94 242 GLY A O 1
ATOM 1969 N N . VAL A 1 243 ? 13.627 -11.491 13.505 1.00 47.31 243 VAL A N 1
ATOM 1970 C CA . VAL A 1 243 ? 13.177 -11.260 14.885 1.00 47.31 243 VAL A CA 1
ATOM 1971 C C . VAL A 1 243 ? 14.123 -12.003 15.830 1.00 47.31 243 VAL A C 1
ATOM 1973 O O . VAL A 1 243 ? 14.175 -13.230 15.776 1.00 47.31 243 VAL A O 1
ATOM 1976 N N . THR A 1 244 ? 14.911 -11.271 16.614 1.00 40.00 244 THR A N 1
ATOM 1977 C CA . THR A 1 244 ? 15.740 -11.822 17.698 1.00 40.00 244 THR A CA 1
ATOM 1978 C C . THR A 1 244 ? 14.974 -11.790 19.000 1.00 40.00 244 THR A C 1
ATOM 1980 O O . THR A 1 244 ? 14.351 -10.733 19.252 1.00 40.00 244 THR A O 1
#

pLDDT: mean 89.29, std 10.97, range [40.0, 97.56]

Secondary structure (DSSP, 8-state):
-HHHHHHHS--SS-GGGTT----TTS-TTTSPP--HHHHHHHHHHHHHHHHTS-TTT----STT-------SS---EEEEETTEEEEEEEGGG-SSSS----TTEEEEEPTTT--EEEEEEEEE-HHHHHHHHHHHHHHHHT-SS--HHHHHHHHHHHHHHHHHHHGGGGTT-HHHHHHHHHHHHHHHHHHHHHTT---GGGS-HHHHHS-GGGTS--PPP-SSS------HHHHTT-TT----

Foldseek 3Di:
DLVVVCVVVPDPPLCLLPPQDKDQQAAPLQIADRDSVQSSVQVVVQVVVQVVDDVVVHGDDRNPDHGHDDDPVHQWGWDDDPQKTKIKGFCVPDPDNDDDPDFQKDQDADPVVRDRGIIIHIAGHPVVLVVLLVQLVVLLVVVPPDDLLVSLVSQQVSVCVVCVVCPRNCLVYLVSLVSQLVSVVVSVVSVCVVVVHDDDVVPDPCQACPDVVVPHSNHDDSNPDDRQDFPPVCSNHDPVRDRD